Protein AF-A0A8J6XAD7-F1 (afdb_monomer_lite)

Sequence (197 aa):
MTSSVSNAQTTEDTTSQQLERVEDIHGGAGPWAVVGYRMAKAALEILGFTAEVPHTNQERFQLYVAHYTPLSFSNGELGPYIQFTSMADGLHAGTGASIGKANLKICSLRGINNPTKDQLEFLASRVVKSVIVSRKPNQPQRCVQLRVTPNFAKNYINLPVEQLVAKGEEVMKLPDDQIFSIVELNKCPPPPPKECW

Radius of gyration: 17.44 Å; chains: 1; bounding box: 73×28×44 Å

Secondary structure (DSSP, 8-state):
-----------PPPHHHHHHHHHHHHSS--HHHHHHHHHHHHHHHHTTS-SS--TT-GGGGSEEEEEEEEE-EETTEE-TTHHHHHHHHHHHHHH---TTTT-EEEEEEEPPSS--HHHHHHIIIII-EEEEEE--TTS--EEEEEEE-HHHHHHHTT--GGGHHHHHHHHHHS-HHHHEEEEE-SSPPPPPPTT--

Organism: NCBI:txid2748662

Structure (mmCIF, N/CA/C/O backbone):
data_AF-A0A8J6XAD7-F1
#
_entry.id   AF-A0A8J6XAD7-F1
#
loop_
_atom_site.group_PDB
_atom_site.id
_atom_site.type_symbol
_atom_site.label_atom_id
_atom_site.label_alt_id
_atom_site.label_comp_id
_atom_site.label_asym_id
_atom_site.label_entity_id
_atom_site.label_seq_id
_atom_site.pdbx_PDB_ins_code
_atom_site.Cartn_x
_atom_site.Cartn_y
_atom_site.Cartn_z
_atom_site.occupancy
_atom_site.B_iso_or_equiv
_atom_site.auth_seq_id
_atom_site.auth_comp_id
_atom_site.auth_asym_id
_atom_site.auth_atom_id
_atom_site.pdbx_PDB_model_num
ATOM 1 N N . MET A 1 1 ? -49.168 13.162 6.332 1.00 47.25 1 MET A N 1
ATOM 2 C CA . MET A 1 1 ? -48.274 12.021 6.612 1.00 47.25 1 MET A CA 1
ATOM 3 C C . MET A 1 1 ? -48.042 11.275 5.314 1.00 47.25 1 MET A C 1
ATOM 5 O O . MET A 1 1 ? -48.972 10.638 4.859 1.00 47.25 1 MET A O 1
ATOM 9 N N . THR A 1 2 ? -46.846 11.378 4.743 1.00 36.22 2 THR A N 1
ATOM 10 C CA . THR A 1 2 ? -46.199 10.327 3.937 1.00 36.22 2 THR A CA 1
ATOM 11 C C . THR A 1 2 ? -44.737 10.731 3.823 1.00 36.22 2 THR A C 1
ATOM 13 O O . THR A 1 2 ? -44.377 11.600 3.032 1.00 36.22 2 THR A O 1
ATOM 16 N N . SER A 1 3 ? -43.925 10.161 4.708 1.00 39.28 3 SER A N 1
ATOM 17 C CA . SER A 1 3 ? -42.472 10.272 4.700 1.00 39.28 3 SER A CA 1
ATOM 18 C C . SER A 1 3 ? -41.922 9.492 3.508 1.00 39.28 3 SER A C 1
ATOM 20 O O . SER A 1 3 ? -42.114 8.282 3.426 1.00 39.28 3 SER A O 1
ATOM 22 N N . SER A 1 4 ? -41.229 10.166 2.596 1.00 39.47 4 SER A N 1
ATOM 23 C CA . SER A 1 4 ? -40.363 9.516 1.615 1.00 39.47 4 SER A CA 1
ATOM 24 C C . SER A 1 4 ? -39.018 9.234 2.278 1.00 39.47 4 SER A C 1
ATOM 26 O O . SER A 1 4 ? -38.229 10.146 2.521 1.00 39.47 4 SER A O 1
ATOM 28 N N . VAL A 1 5 ? -38.784 7.967 2.610 1.00 43.69 5 VAL A N 1
ATOM 29 C CA . VAL A 1 5 ? -37.485 7.461 3.059 1.00 43.69 5 VAL A CA 1
ATOM 30 C C . VAL A 1 5 ? -36.565 7.438 1.839 1.00 43.69 5 VAL A C 1
ATOM 32 O O . VAL A 1 5 ? -36.792 6.666 0.909 1.00 43.69 5 VAL A O 1
ATOM 35 N N . SER A 1 6 ? -3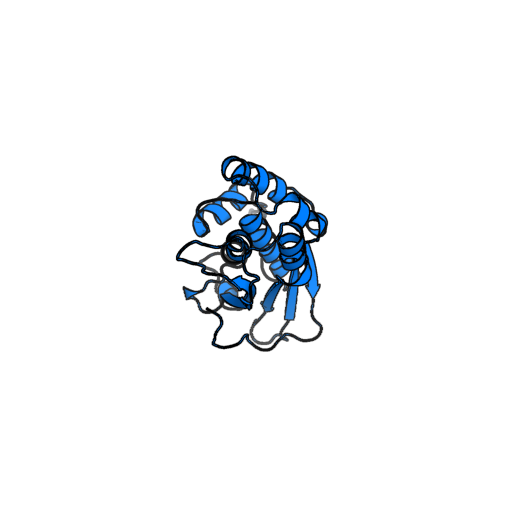5.552 8.305 1.805 1.00 43.06 6 SER A N 1
ATOM 36 C CA . SER A 1 6 ? -34.502 8.238 0.791 1.00 43.06 6 SER A CA 1
ATOM 37 C C . SER A 1 6 ? -33.575 7.071 1.115 1.00 43.06 6 SER A C 1
ATOM 39 O O . SER A 1 6 ? -32.896 7.072 2.144 1.00 43.06 6 SER A O 1
ATOM 41 N N . ASN A 1 7 ? -33.570 6.085 0.225 1.00 39.41 7 ASN A N 1
ATOM 42 C CA . ASN A 1 7 ? -32.645 4.961 0.214 1.00 39.41 7 ASN A CA 1
ATOM 43 C C . ASN A 1 7 ? -31.207 5.501 0.112 1.00 39.41 7 ASN A C 1
ATOM 45 O O . ASN A 1 7 ? -30.851 6.127 -0.886 1.00 39.41 7 ASN A O 1
ATOM 49 N N . ALA A 1 8 ? -30.391 5.289 1.146 1.00 42.06 8 ALA A N 1
ATOM 50 C CA . ALA A 1 8 ? -28.965 5.589 1.112 1.00 42.06 8 ALA A CA 1
ATOM 51 C C . ALA A 1 8 ? -28.271 4.539 0.237 1.00 42.06 8 ALA A C 1
ATOM 53 O O . ALA A 1 8 ? -27.963 3.435 0.677 1.00 42.06 8 ALA A O 1
ATOM 54 N N . GLN A 1 9 ? -28.092 4.878 -1.034 1.00 35.44 9 GLN A N 1
ATOM 55 C CA . GLN A 1 9 ? -27.342 4.085 -1.992 1.00 35.44 9 GLN A CA 1
ATOM 56 C C . GLN A 1 9 ? -25.854 4.323 -1.712 1.00 35.44 9 GLN A C 1
ATOM 58 O O . GLN A 1 9 ? -25.332 5.403 -1.974 1.00 35.44 9 GLN A O 1
ATOM 63 N N . THR A 1 10 ? -25.184 3.342 -1.108 1.00 40.66 10 THR A N 1
ATOM 64 C CA . THR A 1 10 ? -23.723 3.316 -0.984 1.00 40.66 10 THR A CA 1
ATOM 65 C C . THR A 1 10 ? -23.138 3.205 -2.389 1.00 40.66 10 THR A C 1
ATOM 67 O O . THR A 1 10 ? -23.113 2.124 -2.971 1.00 40.66 10 THR A O 1
ATOM 70 N N . THR A 1 11 ? -22.751 4.333 -2.976 1.00 48.62 11 THR A N 1
ATOM 71 C CA . THR A 1 11 ? -22.044 4.377 -4.257 1.00 48.62 11 THR A CA 1
ATOM 72 C C . THR A 1 11 ? -20.653 3.789 -4.058 1.00 48.62 11 THR A C 1
ATOM 74 O O . THR A 1 11 ? -19.823 4.401 -3.389 1.00 48.62 11 THR A O 1
ATOM 77 N N . GLU A 1 12 ? -20.408 2.596 -4.597 1.00 62.25 12 GLU A N 1
ATOM 78 C CA . GLU A 1 12 ? -19.045 2.092 -4.764 1.00 62.25 12 GLU A CA 1
ATOM 79 C C . GLU A 1 12 ? -18.266 3.074 -5.643 1.00 62.25 12 GLU A C 1
ATOM 81 O O . GLU A 1 12 ? -18.722 3.441 -6.729 1.00 62.25 12 GLU A O 1
ATOM 86 N N . ASP A 1 13 ? -17.105 3.521 -5.165 1.00 71.25 13 ASP A N 1
ATOM 87 C CA . ASP A 1 13 ? -16.242 4.397 -5.950 1.00 71.25 13 ASP A CA 1
ATOM 88 C C . ASP A 1 13 ? -15.723 3.662 -7.182 1.00 71.25 13 ASP A C 1
ATOM 90 O O . ASP A 1 13 ? -15.184 2.553 -7.101 1.00 71.25 13 ASP A O 1
ATOM 94 N N . THR A 1 14 ? -15.848 4.324 -8.325 1.00 87.44 14 THR A N 1
ATOM 95 C CA . THR A 1 14 ? -15.331 3.847 -9.604 1.00 87.44 14 THR A CA 1
ATOM 96 C C . THR A 1 14 ? -13.812 3.679 -9.551 1.00 87.44 14 THR A C 1
ATOM 98 O O . THR A 1 14 ? -13.114 4.373 -8.812 1.00 87.44 14 THR A O 1
ATOM 101 N N . THR A 1 15 ? -13.265 2.799 -10.395 1.00 91.75 15 THR A N 1
ATOM 102 C CA . THR A 1 15 ? -11.810 2.634 -10.560 1.00 91.75 15 THR A CA 1
ATOM 103 C C . THR A 1 15 ? -11.089 3.972 -10.761 1.00 91.75 15 THR A C 1
ATOM 105 O O . THR A 1 15 ? -10.022 4.173 -10.193 1.00 91.75 15 THR A O 1
ATOM 108 N N . SER A 1 16 ? -11.678 4.901 -11.519 1.00 92.19 16 SER A N 1
ATOM 109 C CA . SER A 1 16 ? -11.102 6.227 -11.767 1.00 92.19 16 SER A CA 1
ATOM 110 C C . SER A 1 16 ? -10.967 7.062 -10.492 1.00 92.19 16 SER A C 1
ATOM 112 O O . SER A 1 16 ? -9.896 7.601 -10.248 1.00 92.19 16 SER A O 1
ATOM 114 N N . GLN A 1 17 ? -11.997 7.101 -9.641 1.00 92.94 17 GLN A N 1
ATOM 115 C CA . GLN A 1 17 ? -11.947 7.829 -8.362 1.00 92.94 17 GLN A CA 1
ATOM 116 C C . GLN A 1 17 ? -10.910 7.234 -7.403 1.00 92.94 17 GLN A C 1
ATOM 118 O O . GLN A 1 17 ? -10.237 7.948 -6.665 1.00 92.94 17 GLN A O 1
ATOM 123 N N . GLN A 1 18 ? -10.756 5.909 -7.418 1.00 94.56 18 GLN A N 1
ATOM 124 C CA . GLN A 1 18 ? -9.758 5.229 -6.596 1.00 94.56 18 GLN A CA 1
ATOM 125 C C . GLN A 1 18 ? -8.327 5.547 -7.051 1.00 94.56 18 GLN A C 1
ATOM 127 O O . GLN A 1 18 ? -7.445 5.720 -6.214 1.00 94.56 18 GLN A O 1
ATOM 132 N N . LEU A 1 19 ? -8.093 5.631 -8.364 1.00 96.75 19 LEU A N 1
ATOM 133 C CA . LEU A 1 19 ? -6.798 6.024 -8.924 1.00 96.75 19 LEU A CA 1
ATOM 134 C C . LEU A 1 19 ? -6.485 7.494 -8.625 1.00 96.75 19 LEU A C 1
ATOM 136 O O . LEU A 1 19 ? -5.393 7.775 -8.143 1.00 96.75 19 LEU A O 1
ATOM 140 N N . GLU A 1 20 ? -7.455 8.393 -8.810 1.00 96.06 20 GLU A N 1
ATOM 141 C CA . GLU A 1 20 ? -7.329 9.825 -8.496 1.00 96.06 20 GLU A CA 1
ATOM 142 C C . GLU A 1 20 ? -6.883 10.047 -7.042 1.00 96.06 20 GLU A C 1
ATOM 144 O O . GLU A 1 20 ? -5.941 10.786 -6.784 1.00 96.06 20 GLU A O 1
ATOM 149 N N . ARG A 1 21 ? -7.440 9.300 -6.081 1.00 93.31 21 ARG A N 1
ATOM 150 C CA . ARG A 1 21 ? -7.003 9.375 -4.673 1.00 93.31 21 ARG A CA 1
ATOM 151 C C . ARG A 1 21 ? -5.554 8.960 -4.448 1.00 93.31 21 ARG A C 1
ATOM 153 O O . ARG A 1 21 ? -4.888 9.494 -3.561 1.00 93.31 21 ARG A O 1
ATOM 160 N N . VAL A 1 22 ? -5.070 7.964 -5.189 1.00 96.56 22 VAL A N 1
ATOM 161 C CA . VAL A 1 22 ? -3.654 7.578 -5.126 1.00 96.56 22 VAL A CA 1
ATOM 162 C C . VAL A 1 22 ? -2.796 8.698 -5.711 1.00 96.56 22 VAL A C 1
ATOM 164 O O . VAL A 1 22 ? -1.762 9.028 -5.134 1.00 96.56 22 VAL A O 1
ATOM 167 N N . GLU A 1 23 ? -3.233 9.311 -6.811 1.00 96.62 23 GLU A N 1
ATOM 168 C CA . GLU A 1 23 ? -2.544 10.430 -7.462 1.00 96.62 23 GLU A CA 1
ATOM 169 C C . GLU A 1 23 ? -2.473 11.674 -6.579 1.00 96.62 23 GLU A C 1
ATOM 171 O O . GLU A 1 23 ? -1.396 12.253 -6.459 1.00 96.62 23 GLU A O 1
ATOM 176 N N . ASP A 1 24 ? -3.554 12.020 -5.881 1.00 95.69 24 ASP A N 1
ATOM 177 C CA . ASP A 1 24 ? -3.614 13.165 -4.965 1.00 95.69 24 ASP A CA 1
ATOM 178 C C . ASP A 1 24 ? -2.556 13.103 -3.853 1.00 95.69 24 ASP A C 1
ATOM 180 O O . ASP A 1 24 ? -2.095 14.133 -3.356 1.00 95.69 24 ASP A O 1
ATOM 184 N N . ILE A 1 25 ? -2.165 11.891 -3.448 1.00 95.19 25 ILE A N 1
ATOM 185 C CA . ILE A 1 25 ? -1.170 11.666 -2.395 1.00 95.19 25 ILE A CA 1
ATOM 186 C C . ILE A 1 25 ? 0.225 11.409 -2.968 1.00 95.19 25 ILE A C 1
ATOM 188 O O . ILE A 1 25 ? 1.202 11.951 -2.454 1.00 95.19 25 ILE A O 1
ATOM 192 N N . HIS A 1 26 ? 0.338 10.561 -3.993 1.00 96.25 26 HIS A N 1
ATOM 193 C CA . HIS A 1 26 ? 1.623 10.071 -4.501 1.00 96.25 26 HIS A CA 1
ATOM 194 C C . HIS A 1 26 ? 2.176 10.896 -5.675 1.00 96.25 26 HIS A C 1
ATOM 196 O O . HIS A 1 26 ? 3.373 10.858 -5.947 1.00 96.25 26 HIS A O 1
ATOM 202 N N . GLY A 1 27 ? 1.319 11.625 -6.395 1.00 94.88 27 GLY A N 1
ATOM 203 C CA . GLY A 1 27 ? 1.653 12.314 -7.647 1.00 94.88 27 GLY A CA 1
ATOM 204 C C . GLY A 1 27 ? 1.570 11.434 -8.903 1.00 94.88 27 GLY A C 1
ATOM 205 O O . GLY A 1 27 ? 1.912 11.889 -9.991 1.00 94.88 27 GLY A O 1
ATOM 206 N N . GLY A 1 28 ? 1.126 10.179 -8.770 1.00 94.19 28 GLY A N 1
ATOM 207 C CA . GLY A 1 28 ? 0.873 9.257 -9.880 1.00 94.19 28 GLY A CA 1
ATOM 208 C C . GLY A 1 28 ? 0.336 7.906 -9.398 1.00 94.19 28 GLY A C 1
ATOM 209 O O . GLY A 1 28 ? 0.746 7.414 -8.350 1.00 94.19 28 GLY A O 1
ATOM 210 N N . ALA A 1 29 ? -0.551 7.256 -10.151 1.00 96.81 29 ALA A N 1
ATOM 211 C CA . ALA A 1 29 ? -1.100 5.953 -9.773 1.00 96.81 29 ALA A CA 1
ATOM 212 C C . ALA A 1 29 ? -0.245 4.788 -10.300 1.00 96.81 29 ALA A C 1
ATOM 214 O O . ALA A 1 29 ? -0.716 3.958 -11.065 1.00 96.81 29 ALA A O 1
ATOM 215 N N . GLY A 1 30 ? 1.030 4.702 -9.906 1.00 97.56 30 GLY A N 1
ATOM 216 C CA . GLY A 1 30 ? 1.888 3.561 -10.261 1.00 97.56 30 GLY A CA 1
ATOM 217 C C . GLY A 1 30 ? 1.480 2.255 -9.550 1.00 97.56 30 GLY A C 1
ATOM 218 O O . GLY A 1 30 ? 0.891 2.303 -8.466 1.00 97.56 30 GLY A O 1
ATOM 219 N N . PRO A 1 31 ? 1.849 1.066 -10.071 1.00 98.19 31 PRO A N 1
ATOM 220 C CA . PRO A 1 31 ? 1.374 -0.228 -9.559 1.00 98.19 31 PRO A CA 1
ATOM 221 C C . PRO A 1 31 ? 1.690 -0.458 -8.078 1.00 98.19 31 PRO A C 1
ATOM 223 O O . PRO A 1 31 ? 0.894 -1.058 -7.357 1.00 98.19 31 PRO A O 1
ATOM 226 N N . TRP A 1 32 ? 2.826 0.047 -7.595 1.00 98.12 32 TRP A N 1
ATOM 227 C CA . TRP A 1 32 ? 3.216 -0.108 -6.196 1.00 98.12 32 TRP A CA 1
ATOM 228 C C . TRP A 1 32 ? 2.492 0.847 -5.238 1.00 98.12 32 TRP A C 1
ATOM 230 O O . TRP A 1 32 ? 2.212 0.474 -4.101 1.00 98.12 32 TRP A O 1
ATOM 240 N N . ALA A 1 33 ? 2.125 2.050 -5.681 1.00 98.44 33 ALA A N 1
ATOM 241 C CA . ALA A 1 33 ? 1.242 2.911 -4.897 1.00 98.44 33 ALA A CA 1
ATOM 242 C C . ALA A 1 33 ? -0.177 2.323 -4.861 1.00 98.44 33 ALA A C 1
ATOM 244 O O . ALA A 1 33 ? -0.776 2.187 -3.795 1.00 98.44 33 ALA A O 1
ATOM 245 N N . VAL A 1 34 ? -0.670 1.844 -6.007 1.00 98.62 34 VAL A N 1
ATOM 246 C CA . VAL A 1 34 ? -1.987 1.202 -6.106 1.00 98.62 34 VAL A CA 1
ATOM 247 C C . VAL A 1 34 ? -2.084 -0.047 -5.224 1.00 98.62 34 VAL A C 1
ATOM 249 O O . VAL A 1 34 ? -3.065 -0.191 -4.495 1.00 98.62 34 VAL A O 1
ATOM 252 N N . VAL A 1 35 ? -1.079 -0.935 -5.210 1.00 98.69 35 VAL A N 1
ATOM 253 C CA . VAL A 1 35 ? -1.130 -2.120 -4.331 1.00 98.69 35 VAL A CA 1
ATOM 254 C C . VAL A 1 35 ? -1.153 -1.724 -2.852 1.00 98.69 35 VAL A C 1
ATOM 256 O O . VAL A 1 35 ? -1.888 -2.335 -2.082 1.00 98.69 35 VAL A O 1
ATOM 259 N N . GLY A 1 36 ? -0.435 -0.666 -2.453 1.00 98.50 36 GLY A N 1
ATOM 260 C CA . GLY A 1 36 ? -0.497 -0.125 -1.091 1.00 98.50 36 GLY A CA 1
ATOM 261 C C . GLY A 1 36 ? -1.897 0.369 -0.710 1.00 98.50 36 GLY A C 1
ATOM 262 O O . GLY A 1 36 ? -2.381 0.076 0.384 1.00 98.50 36 GLY A O 1
ATOM 263 N N . TYR A 1 37 ? -2.574 1.054 -1.633 1.00 98.19 37 TYR A N 1
ATOM 264 C CA . TYR A 1 37 ? -3.953 1.518 -1.458 1.00 98.19 37 TYR A CA 1
ATOM 265 C C . TYR A 1 37 ? -4.946 0.358 -1.352 1.00 98.19 37 TYR A C 1
ATOM 267 O O . TYR A 1 37 ? -5.763 0.313 -0.433 1.00 98.19 37 TYR A O 1
ATOM 275 N N . ARG A 1 38 ? -4.829 -0.650 -2.217 1.00 98.19 38 ARG A N 1
ATOM 276 C CA . ARG A 1 38 ? -5.690 -1.839 -2.151 1.00 98.19 38 ARG A CA 1
ATOM 277 C C . ARG A 1 38 ? -5.477 -2.657 -0.880 1.00 98.19 38 ARG A C 1
ATOM 279 O O . ARG A 1 38 ? -6.443 -3.056 -0.235 1.00 98.19 38 ARG A O 1
ATOM 286 N N . MET A 1 39 ? -4.220 -2.822 -0.469 1.00 98.56 39 MET A N 1
ATOM 287 C CA . MET A 1 39 ? -3.851 -3.424 0.815 1.00 98.56 39 MET A CA 1
ATOM 288 C C . MET A 1 39 ? -4.511 -2.697 1.994 1.00 98.56 39 MET A C 1
ATOM 290 O O . MET A 1 39 ? -4.974 -3.342 2.934 1.00 98.56 39 MET A O 1
ATOM 294 N N . ALA A 1 40 ? -4.569 -1.364 1.952 1.00 97.38 40 ALA A N 1
ATOM 295 C CA . ALA A 1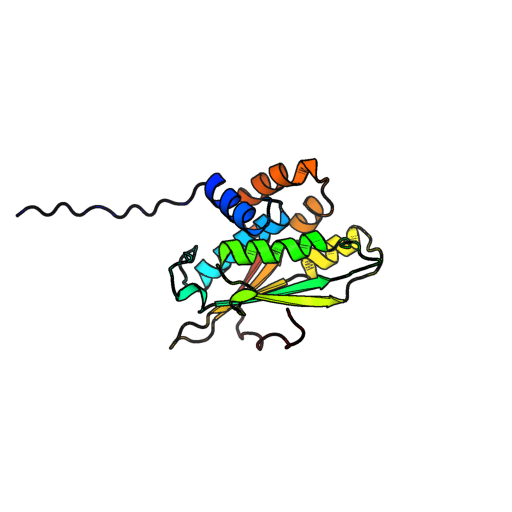 40 ? -5.252 -0.578 2.971 1.00 97.38 40 ALA A CA 1
ATOM 296 C C . ALA A 1 40 ? -6.755 -0.875 3.020 1.00 97.38 40 ALA A C 1
ATOM 298 O O . ALA A 1 40 ? -7.263 -1.161 4.101 1.00 97.38 40 ALA A O 1
ATOM 299 N N . LYS A 1 41 ? -7.453 -0.869 1.880 1.00 96.31 41 LYS A N 1
ATOM 300 C CA . LYS A 1 41 ? -8.903 -1.132 1.832 1.00 96.31 41 LYS A CA 1
ATOM 301 C C . LYS A 1 41 ? -9.263 -2.509 2.382 1.00 96.31 41 LYS A C 1
ATOM 303 O O . LYS A 1 41 ? -10.070 -2.604 3.304 1.00 96.31 41 LYS A O 1
ATOM 308 N N . ALA A 1 42 ? -8.579 -3.552 1.907 1.00 97.06 42 ALA A N 1
ATOM 309 C CA . ALA A 1 42 ? -8.799 -4.917 2.383 1.00 97.06 42 ALA A CA 1
ATOM 310 C C . ALA A 1 42 ? -8.555 -5.042 3.899 1.00 97.06 42 ALA A C 1
ATOM 312 O O . ALA A 1 42 ? -9.286 -5.724 4.617 1.00 97.06 42 ALA A O 1
ATOM 313 N N . ALA A 1 43 ? -7.546 -4.342 4.426 1.00 97.12 43 ALA A N 1
ATOM 314 C CA . ALA A 1 43 ? -7.288 -4.303 5.860 1.00 97.12 43 ALA A CA 1
ATOM 315 C C . ALA A 1 43 ? -8.387 -3.591 6.658 1.00 97.12 43 ALA A C 1
ATOM 317 O O . ALA A 1 43 ? -8.749 -4.062 7.738 1.00 97.12 43 ALA A O 1
ATOM 318 N N . LEU A 1 44 ? -8.900 -2.462 6.162 1.00 94.62 44 LEU A N 1
ATOM 319 C CA . LEU A 1 44 ? -9.969 -1.710 6.818 1.00 94.62 44 LEU A CA 1
ATOM 320 C C . LEU A 1 44 ? -11.234 -2.556 6.959 1.00 94.62 44 LEU A C 1
ATOM 322 O O . LEU A 1 44 ? -11.797 -2.607 8.053 1.00 94.62 44 LEU A O 1
ATOM 326 N N . GLU A 1 45 ? -11.613 -3.274 5.902 1.00 94.12 45 GLU A N 1
ATOM 327 C CA . GLU A 1 45 ? -12.763 -4.180 5.905 1.00 94.12 45 GLU A CA 1
ATOM 328 C C . GLU A 1 45 ? -12.624 -5.268 6.978 1.00 94.12 45 GLU A C 1
ATOM 330 O O . GLU A 1 45 ? -13.502 -5.414 7.832 1.00 94.12 45 GLU A O 1
ATOM 335 N N . ILE A 1 46 ? -11.482 -5.968 7.031 1.00 95.44 46 ILE A N 1
ATOM 336 C CA . ILE A 1 46 ? -11.227 -7.000 8.055 1.00 95.44 46 ILE A CA 1
ATOM 337 C C . ILE A 1 46 ? -11.274 -6.414 9.472 1.00 95.44 46 ILE A C 1
ATOM 339 O O . ILE A 1 46 ? -11.814 -7.028 10.401 1.00 95.44 46 ILE A O 1
ATOM 343 N N . LEU A 1 47 ? -10.720 -5.214 9.659 1.00 94.25 47 LEU A N 1
ATOM 344 C CA . LEU A 1 47 ? -10.678 -4.520 10.947 1.00 94.25 47 LEU A CA 1
ATOM 345 C C . LEU A 1 47 ? -12.010 -3.832 11.312 1.00 94.25 47 LEU A C 1
ATOM 347 O O . LEU A 1 47 ? -12.114 -3.231 12.387 1.00 94.25 47 LEU A O 1
ATOM 351 N N . GLY A 1 48 ? -13.035 -3.948 10.461 1.00 90.69 48 GLY A N 1
ATOM 352 C CA . GLY A 1 48 ? -14.377 -3.413 10.683 1.00 90.69 48 GLY A CA 1
ATOM 353 C C . GLY A 1 48 ? -14.450 -1.889 10.608 1.00 90.69 48 GLY A C 1
ATOM 354 O O . GLY A 1 48 ? -15.240 -1.278 11.328 1.00 90.69 48 GLY A O 1
ATOM 355 N N . PHE A 1 49 ? -13.574 -1.258 9.833 1.00 87.75 49 PHE A N 1
ATOM 356 C CA . PHE A 1 49 ? -13.693 0.145 9.445 1.00 87.75 49 PHE A CA 1
ATOM 357 C C . PHE A 1 49 ? -14.522 0.252 8.164 1.00 87.75 49 PHE A C 1
ATOM 359 O O . PHE A 1 49 ? -14.753 -0.733 7.466 1.00 87.75 49 PHE A O 1
ATOM 366 N N . THR A 1 50 ? -14.968 1.465 7.851 1.00 78.88 50 THR A N 1
ATOM 367 C CA . THR A 1 50 ? -15.419 1.768 6.492 1.00 78.88 50 THR A CA 1
ATOM 368 C C . THR A 1 50 ? -14.260 1.518 5.524 1.00 78.88 50 THR A C 1
ATOM 370 O O . THR A 1 50 ? -13.106 1.761 5.883 1.00 78.88 50 THR A O 1
ATOM 373 N N . ALA A 1 51 ? -14.555 1.002 4.322 1.00 64.00 51 ALA A N 1
ATOM 374 C CA . ALA A 1 51 ? -13.542 0.660 3.312 1.00 64.00 51 ALA A CA 1
ATOM 375 C C . ALA A 1 51 ? -12.616 1.843 2.980 1.00 64.00 51 ALA A C 1
ATOM 377 O O . ALA A 1 51 ? -11.514 1.647 2.476 1.00 64.00 51 ALA A O 1
ATOM 378 N N . GLU A 1 52 ? -13.060 3.057 3.312 1.00 65.69 52 GLU A N 1
ATOM 379 C CA . GLU A 1 52 ? -12.277 4.277 3.317 1.00 65.69 52 GLU A CA 1
ATOM 380 C C . GLU A 1 52 ? -12.692 5.170 4.480 1.00 65.69 52 GLU A C 1
ATOM 382 O O . GLU A 1 52 ? -13.871 5.253 4.823 1.00 65.69 52 GLU A O 1
ATOM 387 N N . VAL A 1 53 ? -11.726 5.886 5.054 1.00 63.78 53 VAL A N 1
ATOM 388 C CA . VAL A 1 53 ? -11.966 6.783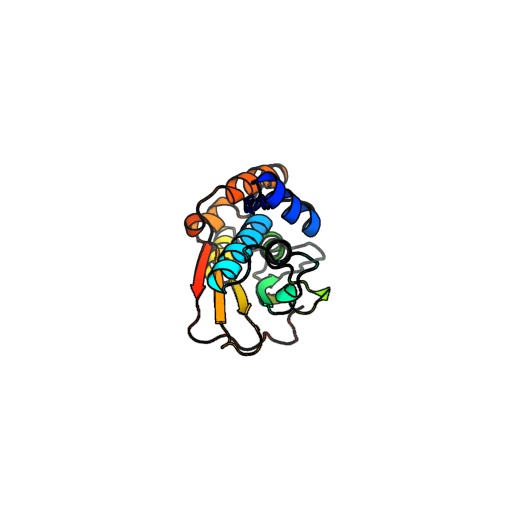 6.183 1.00 63.78 53 VAL A CA 1
ATOM 389 C C . VAL A 1 53 ? -11.778 8.232 5.719 1.00 63.78 53 VAL A C 1
ATOM 391 O O . VAL A 1 53 ? -10.634 8.679 5.608 1.00 63.78 53 VAL A O 1
ATOM 394 N N . PRO A 1 54 ? -12.863 8.997 5.468 1.00 67.25 54 PRO A N 1
ATOM 395 C CA . PRO A 1 54 ? -12.765 10.372 4.982 1.00 67.25 54 PRO A CA 1
ATOM 396 C C . PRO A 1 54 ? -11.862 11.253 5.854 1.00 67.25 54 PRO A C 1
ATOM 398 O O . PRO A 1 54 ? -11.787 11.071 7.073 1.00 67.25 54 PRO A O 1
ATOM 401 N N . HIS A 1 55 ? -11.255 12.294 5.271 1.00 68.44 55 HIS A N 1
ATOM 402 C CA . HIS A 1 55 ? -10.433 13.264 6.014 1.00 68.44 55 HIS A CA 1
ATOM 403 C C . HIS A 1 55 ? -11.186 13.997 7.135 1.00 68.44 55 HIS A C 1
ATOM 405 O O . HIS A 1 55 ? -10.560 14.668 7.950 1.00 68.44 55 HIS A O 1
ATOM 411 N N . THR A 1 56 ? -12.511 13.887 7.206 1.00 70.44 56 THR A N 1
ATOM 412 C CA . THR A 1 56 ? -13.350 14.414 8.289 1.00 70.44 56 THR A CA 1
ATOM 413 C C . THR A 1 56 ? -13.650 13.374 9.373 1.00 70.44 56 THR A C 1
ATOM 415 O O . THR A 1 56 ? -13.928 13.753 10.508 1.00 70.44 56 THR A O 1
ATOM 418 N N . ASN A 1 57 ? -13.509 12.076 9.091 1.00 75.38 57 ASN A N 1
ATOM 419 C CA . ASN A 1 57 ? -13.812 10.998 10.031 1.00 75.38 57 ASN A CA 1
ATOM 420 C C . ASN A 1 57 ? -12.680 10.835 11.066 1.00 75.38 57 ASN A C 1
ATOM 422 O O . ASN A 1 57 ? -11.498 10.757 10.720 1.00 75.38 57 ASN A O 1
ATOM 426 N N . GLN A 1 58 ? -13.033 10.806 12.354 1.00 77.88 58 GLN A N 1
ATOM 427 C CA . GLN A 1 58 ? -12.091 10.647 13.468 1.00 77.88 58 GLN A CA 1
ATOM 428 C C . GLN A 1 58 ? -11.473 9.243 13.546 1.00 77.88 58 GLN A C 1
ATOM 430 O O . GLN A 1 58 ? -10.387 9.081 14.107 1.00 77.88 58 GLN A O 1
ATOM 435 N N . GLU A 1 59 ? -12.100 8.234 12.937 1.00 81.62 59 GLU A N 1
ATOM 436 C CA . GLU A 1 59 ? -11.563 6.871 12.855 1.00 81.62 59 GLU A CA 1
ATOM 437 C C . GLU A 1 59 ? -10.171 6.828 12.204 1.00 81.62 59 GLU A C 1
ATOM 439 O O . GLU A 1 59 ? -9.372 5.947 12.517 1.00 81.62 59 GLU A O 1
ATOM 444 N N . ARG A 1 60 ? -9.799 7.850 11.414 1.00 77.50 60 ARG A N 1
ATOM 445 C CA . ARG A 1 60 ? -8.476 7.970 10.774 1.00 77.50 60 ARG A CA 1
ATOM 446 C C . ARG A 1 60 ? -7.321 8.126 11.763 1.00 77.50 60 ARG A C 1
ATOM 448 O O . ARG A 1 60 ? -6.163 8.133 11.340 1.00 77.50 60 ARG A O 1
ATOM 455 N N . PHE A 1 61 ? -7.624 8.339 13.044 1.00 85.81 61 PHE A N 1
ATOM 456 C CA . PHE A 1 61 ? -6.672 8.374 14.160 1.00 85.81 61 PHE A CA 1
ATOM 457 C C . PHE A 1 61 ? -6.673 7.069 14.971 1.00 85.81 61 PHE A C 1
ATOM 459 O O . PHE A 1 61 ? -5.712 6.774 15.686 1.00 85.81 61 PHE A O 1
ATOM 466 N N . GLN A 1 62 ? -7.716 6.253 14.818 1.00 90.56 62 GLN A N 1
ATOM 467 C CA . GLN A 1 62 ? -7.898 4.971 15.503 1.00 90.56 62 GLN A CA 1
ATOM 468 C C . GLN A 1 62 ? -7.196 3.817 14.782 1.00 90.56 62 GLN A C 1
ATOM 470 O O . GLN A 1 62 ? -7.353 2.662 15.158 1.00 90.56 62 GLN A O 1
ATOM 475 N N . LEU A 1 63 ? -6.392 4.122 13.770 1.00 91.50 63 LEU A N 1
ATOM 476 C CA . LEU A 1 63 ? -5.532 3.176 13.079 1.00 91.50 63 LEU A CA 1
ATOM 477 C C . LEU A 1 63 ? -4.077 3.530 13.317 1.00 91.50 63 LEU A C 1
ATOM 479 O O . LEU A 1 63 ? -3.725 4.690 13.562 1.00 91.50 63 LEU A O 1
ATOM 483 N N . TYR A 1 64 ? -3.247 2.508 13.224 1.00 93.62 64 TYR A N 1
ATOM 484 C CA . TYR A 1 64 ? -1.810 2.634 13.174 1.00 93.62 64 TYR A CA 1
ATOM 485 C C . TYR A 1 64 ? -1.265 1.762 12.046 1.00 93.62 64 TYR A C 1
ATOM 487 O O . TYR A 1 64 ? -1.613 0.586 11.960 1.00 93.62 64 TYR A O 1
ATOM 495 N N . VAL A 1 65 ? -0.420 2.333 11.196 1.00 96.19 65 VAL A N 1
ATOM 496 C CA . VAL A 1 65 ? 0.152 1.662 10.029 1.00 96.19 65 VAL A CA 1
ATOM 497 C C . VAL A 1 65 ? 1.669 1.659 10.151 1.00 96.19 65 VAL A C 1
ATOM 499 O O . VAL A 1 65 ? 2.278 2.703 10.356 1.00 96.19 65 VAL A O 1
ATOM 502 N N . ALA A 1 66 ? 2.285 0.491 10.006 1.00 97.00 66 ALA A N 1
ATOM 503 C CA . ALA A 1 66 ? 3.731 0.339 9.901 1.00 97.00 66 ALA A CA 1
ATOM 504 C C . ALA A 1 66 ? 4.069 -0.342 8.577 1.00 97.00 66 ALA A C 1
ATOM 506 O O . ALA A 1 66 ? 3.662 -1.481 8.345 1.00 97.00 66 ALA A O 1
ATOM 507 N N . HIS A 1 67 ? 4.819 0.339 7.720 1.00 97.50 67 HIS A N 1
ATOM 508 C CA . HIS A 1 67 ? 5.315 -0.200 6.464 1.00 97.50 67 HIS A CA 1
ATOM 509 C C . HIS A 1 67 ? 6.813 -0.472 6.580 1.00 97.50 67 HIS A C 1
ATOM 511 O O . HIS A 1 67 ? 7.612 0.443 6.757 1.00 97.50 67 HIS A O 1
ATOM 517 N N . TYR A 1 68 ? 7.194 -1.743 6.517 1.00 95.94 68 TYR A N 1
ATOM 518 C CA . TYR A 1 68 ? 8.576 -2.190 6.612 1.00 95.94 68 TYR A CA 1
ATOM 519 C C . TYR A 1 68 ? 9.121 -2.409 5.211 1.00 95.94 68 TYR A C 1
ATOM 521 O O . TYR A 1 68 ? 8.624 -3.269 4.480 1.00 95.94 68 TYR A O 1
ATOM 529 N N . THR A 1 69 ? 10.151 -1.656 4.853 1.00 93.88 69 THR A N 1
ATOM 530 C CA . THR A 1 69 ? 10.680 -1.632 3.491 1.00 93.88 69 THR A CA 1
ATOM 531 C C . THR A 1 69 ? 12.181 -1.378 3.503 1.00 93.88 69 THR A C 1
ATOM 533 O O . THR A 1 69 ? 12.651 -0.616 4.353 1.00 93.88 69 THR A O 1
ATOM 536 N N . PRO A 1 70 ? 12.976 -2.029 2.633 1.00 90.31 70 PRO A N 1
ATOM 537 C CA . PRO A 1 70 ? 14.378 -1.687 2.518 1.00 90.31 70 PRO A CA 1
ATOM 538 C C . PRO A 1 70 ? 14.512 -0.248 2.024 1.00 90.31 70 PRO A C 1
ATOM 540 O O . PRO A 1 70 ? 13.885 0.135 1.043 1.00 90.31 70 PRO A O 1
ATOM 543 N N . LEU A 1 71 ? 15.349 0.537 2.694 1.00 83.00 71 LEU A N 1
ATOM 544 C CA . LEU A 1 71 ? 15.782 1.833 2.185 1.00 83.00 71 LEU A CA 1
ATOM 545 C C . LEU A 1 71 ? 17.259 1.725 1.828 1.00 83.00 71 LEU A C 1
ATOM 547 O O . LEU A 1 71 ? 18.056 1.136 2.562 1.00 83.00 71 LEU A O 1
ATOM 551 N N . SER A 1 72 ? 17.632 2.303 0.696 1.00 66.50 72 SER A N 1
ATOM 552 C CA . SER A 1 72 ? 19.027 2.570 0.385 1.00 66.50 72 SER A CA 1
ATOM 553 C C . SER A 1 72 ? 19.102 3.899 -0.333 1.00 66.50 72 SER A C 1
ATOM 555 O O . SER A 1 72 ? 18.489 4.080 -1.385 1.00 66.50 72 SER A O 1
ATOM 557 N N . PHE A 1 73 ? 19.852 4.813 0.267 1.00 60.75 73 PHE A N 1
ATOM 558 C CA . PHE A 1 73 ? 20.272 6.051 -0.356 1.00 60.75 73 PHE A CA 1
ATOM 559 C C . PHE A 1 73 ? 21.743 5.857 -0.708 1.00 60.75 73 PHE A C 1
ATOM 561 O O . PHE A 1 73 ? 22.610 5.958 0.158 1.00 60.75 73 PHE A O 1
ATOM 568 N N . SER A 1 74 ? 22.035 5.508 -1.957 1.00 49.25 74 SER A N 1
ATOM 569 C CA . SER A 1 74 ? 23.409 5.527 -2.457 1.00 49.25 74 SER A CA 1
ATOM 570 C C . SER A 1 74 ? 23.594 6.784 -3.294 1.00 49.25 74 SER A C 1
ATOM 572 O O . SER A 1 74 ? 22.872 6.986 -4.263 1.00 49.25 74 SER A O 1
ATOM 574 N N . ASN A 1 75 ? 24.560 7.622 -2.916 1.00 53.31 75 ASN A N 1
ATOM 575 C CA . ASN A 1 75 ? 2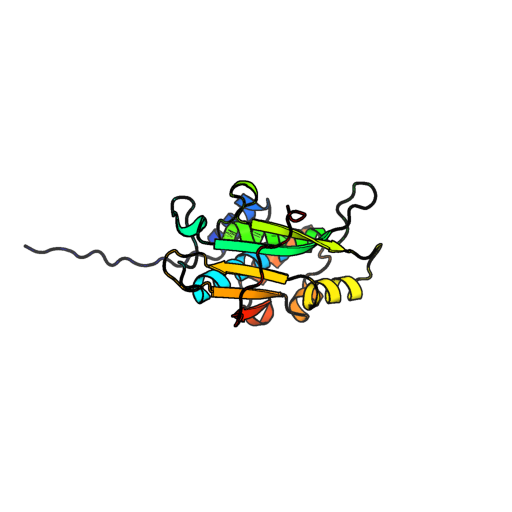5.009 8.789 -3.687 1.00 53.31 75 ASN A CA 1
ATOM 576 C C . ASN A 1 75 ? 23.926 9.834 -4.028 1.00 53.31 75 ASN A C 1
ATOM 578 O O . ASN A 1 75 ? 24.042 10.529 -5.029 1.00 53.31 75 ASN A O 1
ATOM 582 N N . GLY A 1 76 ? 22.890 9.976 -3.196 1.00 52.47 76 GLY A N 1
ATOM 583 C CA . GLY A 1 76 ? 21.821 10.959 -3.421 1.00 52.47 76 GLY A CA 1
ATOM 584 C C . GLY A 1 76 ? 20.771 10.537 -4.452 1.00 52.47 76 GLY A C 1
ATOM 585 O O . GLY A 1 76 ? 19.831 11.291 -4.688 1.00 52.47 76 GLY A O 1
ATOM 586 N N . GLU A 1 77 ? 20.878 9.330 -5.014 1.00 55.75 77 GLU A N 1
ATOM 587 C CA . GLU A 1 77 ? 19.841 8.742 -5.857 1.00 55.75 77 GLU A CA 1
ATOM 588 C C . GLU A 1 77 ? 18.893 7.886 -5.009 1.00 55.75 77 GLU A C 1
ATOM 590 O O . GLU A 1 77 ? 19.312 7.131 -4.120 1.00 55.75 77 GLU A O 1
ATOM 595 N N . LEU A 1 78 ? 17.592 8.006 -5.289 1.00 58.34 78 LEU A N 1
ATOM 596 C CA . LEU A 1 78 ? 16.597 7.052 -4.815 1.00 58.34 78 LEU A CA 1
ATOM 597 C C . LEU A 1 78 ? 16.950 5.698 -5.429 1.00 58.34 78 LEU A C 1
ATOM 599 O O . LEU A 1 78 ? 16.797 5.489 -6.630 1.00 58.34 78 LEU A O 1
ATOM 603 N N . GLY A 1 79 ? 17.482 4.799 -4.600 1.00 69.38 79 GLY A N 1
ATOM 604 C CA . GLY A 1 79 ? 17.862 3.460 -5.028 1.00 69.38 79 GLY A CA 1
ATOM 605 C C . GLY A 1 79 ? 16.666 2.657 -5.563 1.00 69.38 79 GLY A C 1
ATOM 606 O O . GLY A 1 79 ? 15.520 3.113 -5.522 1.00 69.38 79 GLY A O 1
ATOM 607 N N . PRO A 1 80 ? 16.880 1.395 -5.972 1.00 79.12 80 PRO A N 1
ATOM 608 C CA . PRO A 1 80 ? 15.861 0.536 -6.600 1.00 79.12 80 PRO A CA 1
ATOM 609 C C . PRO A 1 80 ? 14.699 0.139 -5.667 1.00 79.12 80 PRO A C 1
ATOM 611 O O . PRO A 1 80 ? 13.915 -0.756 -5.964 1.00 79.12 80 PRO A O 1
ATOM 614 N N . TYR A 1 81 ? 14.612 0.767 -4.498 1.00 86.75 81 TYR A N 1
ATOM 615 C CA . TYR A 1 81 ? 13.614 0.529 -3.471 1.00 86.75 81 TYR A CA 1
ATOM 616 C C . TYR A 1 81 ? 12.490 1.568 -3.479 1.00 86.75 81 TYR A C 1
ATOM 618 O O . TYR A 1 81 ? 11.535 1.402 -2.721 1.00 86.75 81 TYR A O 1
ATOM 626 N N . ILE A 1 82 ? 12.563 2.596 -4.341 1.00 87.88 82 ILE A N 1
ATOM 627 C CA . ILE A 1 82 ? 11.527 3.637 -4.443 1.00 87.88 82 ILE A CA 1
ATOM 628 C C . ILE A 1 82 ? 10.132 3.037 -4.647 1.00 87.88 82 ILE A C 1
ATOM 630 O O . ILE A 1 82 ? 9.186 3.432 -3.969 1.00 87.88 82 ILE A O 1
ATOM 634 N N . GLN A 1 83 ? 10.022 2.002 -5.483 1.00 91.38 83 GLN A N 1
ATOM 635 C CA . GLN A 1 83 ? 8.769 1.281 -5.686 1.00 91.38 83 GLN A CA 1
ATOM 636 C C . GLN A 1 83 ? 8.181 0.723 -4.387 1.00 91.38 83 GLN A C 1
ATOM 638 O O . GLN A 1 83 ? 6.976 0.769 -4.179 1.00 91.38 83 GLN A O 1
ATOM 643 N N . PHE A 1 84 ? 9.008 0.228 -3.470 1.00 94.19 84 PHE A N 1
ATOM 644 C CA . PHE A 1 84 ? 8.508 -0.316 -2.214 1.00 94.19 84 PHE A CA 1
ATOM 645 C C . PHE A 1 84 ? 8.035 0.806 -1.296 1.00 94.19 84 PHE A C 1
ATOM 647 O O . PHE A 1 84 ? 6.986 0.678 -0.679 1.00 94.19 84 PHE A O 1
ATOM 654 N N . THR A 1 85 ? 8.746 1.936 -1.254 1.00 93.25 85 THR A N 1
ATOM 655 C CA . THR A 1 85 ? 8.284 3.109 -0.500 1.00 93.25 85 THR A CA 1
ATOM 656 C C . THR A 1 85 ? 7.005 3.721 -1.062 1.00 93.25 85 THR A C 1
ATOM 658 O O . THR A 1 85 ? 6.193 4.177 -0.265 1.00 93.25 85 THR A O 1
ATOM 661 N N . SER A 1 86 ? 6.750 3.650 -2.376 1.00 96.12 86 SER A N 1
ATOM 662 C CA . SER A 1 86 ? 5.478 4.091 -2.976 1.00 96.12 86 SER A CA 1
ATOM 663 C C . SER A 1 86 ? 4.259 3.390 -2.367 1.00 96.12 86 SER A C 1
ATOM 665 O O . SER A 1 86 ? 3.178 3.970 -2.298 1.00 96.12 86 SER A O 1
ATOM 667 N N . MET A 1 87 ? 4.416 2.162 -1.855 1.00 97.81 87 MET A N 1
ATOM 668 C CA . MET A 1 87 ? 3.337 1.478 -1.137 1.00 97.81 87 MET A CA 1
ATOM 669 C C . MET A 1 87 ? 2.898 2.237 0.121 1.00 97.81 87 MET A C 1
ATOM 671 O O . MET A 1 87 ? 1.733 2.142 0.500 1.00 97.81 87 MET A O 1
ATOM 675 N N . ALA A 1 88 ? 3.799 2.976 0.780 1.00 97.12 88 ALA A N 1
ATOM 676 C CA . ALA A 1 88 ? 3.468 3.785 1.951 1.00 97.12 88 ALA A CA 1
ATOM 677 C C . ALA A 1 88 ? 2.500 4.924 1.605 1.00 97.12 88 ALA A C 1
ATOM 679 O O . ALA A 1 88 ? 1.561 5.165 2.363 1.00 97.12 88 ALA A O 1
ATOM 680 N N . ASP A 1 89 ? 2.666 5.552 0.442 1.00 97.50 89 ASP A N 1
ATOM 681 C CA . ASP A 1 89 ? 1.747 6.586 -0.044 1.00 97.50 89 ASP A CA 1
ATOM 682 C C . ASP A 1 89 ? 0.393 5.989 -0.430 1.00 97.50 89 ASP A C 1
ATOM 684 O O . ASP A 1 89 ? -0.651 6.542 -0.093 1.00 97.50 89 ASP A O 1
ATOM 688 N N . GLY A 1 90 ? 0.387 4.791 -1.021 1.00 97.75 90 GLY A N 1
ATOM 689 C CA . GLY A 1 90 ? -0.841 4.022 -1.221 1.00 97.75 90 GLY A CA 1
ATOM 690 C C . GLY A 1 90 ? -1.577 3.723 0.088 1.00 97.75 90 GLY A C 1
ATOM 691 O O . GLY A 1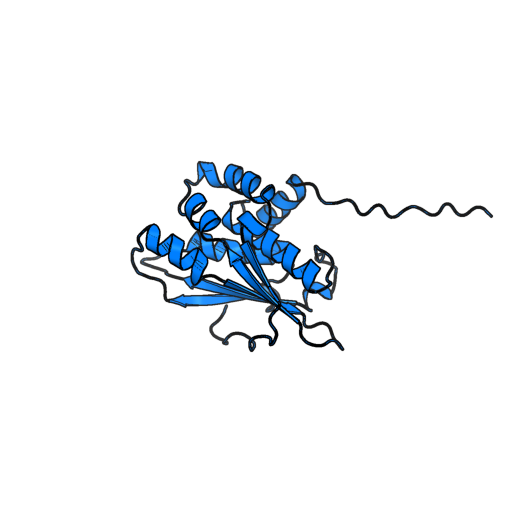 90 ? -2.780 3.955 0.212 1.00 97.75 90 GLY A O 1
ATOM 692 N N . LEU A 1 91 ? -0.851 3.246 1.102 1.00 97.62 91 LEU A N 1
ATOM 693 C CA . LEU A 1 91 ? -1.409 2.995 2.432 1.00 97.62 91 LEU A CA 1
ATOM 694 C C . LEU A 1 91 ? -1.973 4.276 3.054 1.00 97.62 91 LEU A C 1
ATOM 696 O O . LEU A 1 91 ? -3.019 4.222 3.704 1.00 97.62 91 LEU A O 1
ATOM 700 N N . HIS A 1 92 ? -1.305 5.413 2.852 1.00 95.94 92 HIS A N 1
ATOM 701 C CA . HIS A 1 92 ? -1.801 6.720 3.267 1.00 95.94 92 HIS A CA 1
ATOM 702 C C . HIS A 1 92 ? -3.111 7.060 2.555 1.00 95.94 92 HIS A C 1
ATOM 704 O O . HIS A 1 92 ? -4.096 7.345 3.236 1.00 95.94 92 HIS A O 1
ATOM 710 N N . ALA A 1 93 ? -3.160 6.946 1.228 1.00 95.06 93 ALA A N 1
ATOM 711 C CA . ALA A 1 93 ? -4.362 7.212 0.444 1.00 95.06 93 ALA A CA 1
ATOM 712 C C . ALA A 1 93 ? -5.559 6.351 0.892 1.00 95.06 93 ALA A C 1
ATOM 714 O O . ALA A 1 93 ? -6.670 6.857 1.011 1.00 95.06 93 ALA A O 1
ATOM 715 N N . GLY A 1 94 ? -5.343 5.066 1.201 1.00 94.12 94 GLY A N 1
ATOM 716 C CA . GLY A 1 94 ? -6.437 4.153 1.559 1.00 94.12 94 GLY A CA 1
ATOM 717 C C . GLY A 1 94 ? -6.869 4.229 3.026 1.00 94.12 94 GLY A C 1
ATOM 718 O O . GLY A 1 94 ? -8.057 4.248 3.334 1.00 94.12 94 GLY A O 1
ATOM 719 N N . THR A 1 95 ? -5.918 4.291 3.964 1.00 93.69 95 THR A N 1
ATOM 720 C CA . THR A 1 95 ? -6.235 4.326 5.410 1.00 93.69 95 THR A CA 1
ATOM 721 C C . THR A 1 95 ? -6.506 5.730 5.940 1.00 93.69 95 THR A C 1
ATOM 723 O O . THR A 1 95 ? -6.937 5.910 7.083 1.00 93.69 95 THR A O 1
ATOM 726 N N . GLY A 1 96 ? -6.126 6.741 5.163 1.00 92.12 96 GLY A N 1
ATOM 727 C CA . GLY A 1 96 ? -5.968 8.110 5.607 1.00 92.12 96 GLY A CA 1
ATOM 728 C C . GLY A 1 96 ? -4.807 8.310 6.583 1.00 92.12 96 GLY A C 1
ATOM 729 O O . GLY A 1 96 ? -4.510 9.462 6.876 1.00 92.12 96 GLY A O 1
ATOM 730 N N . ALA A 1 97 ? -4.173 7.275 7.156 1.00 93.19 97 ALA A N 1
ATOM 731 C CA . ALA A 1 97 ? -3.058 7.407 8.101 1.00 93.19 97 ALA A CA 1
ATOM 732 C C . ALA A 1 97 ? -1.864 8.104 7.443 1.00 93.19 97 ALA A C 1
ATOM 734 O O . ALA A 1 97 ? -1.590 7.885 6.274 1.00 93.19 97 ALA A O 1
ATOM 735 N N . SER A 1 98 ? -1.144 8.945 8.180 1.00 93.81 98 SER A N 1
ATOM 736 C CA . SER A 1 98 ? -0.059 9.728 7.582 1.00 93.81 98 SER A CA 1
ATOM 737 C C . SER A 1 98 ? 1.080 9.974 8.560 1.00 93.81 98 SER A C 1
ATOM 739 O O . SER A 1 98 ? 0.896 9.897 9.782 1.00 93.81 98 SER A O 1
ATOM 741 N N . ILE A 1 99 ? 2.260 10.283 8.014 1.00 92.94 99 ILE A N 1
ATOM 742 C CA . ILE A 1 99 ? 3.449 10.629 8.805 1.00 92.94 99 ILE A CA 1
ATOM 743 C C . ILE A 1 99 ? 3.147 11.853 9.678 1.00 92.94 99 ILE A C 1
ATOM 745 O O . ILE A 1 99 ? 3.410 11.839 10.878 1.00 92.94 99 ILE A O 1
ATOM 749 N N . GLY A 1 100 ? 2.495 12.879 9.115 1.00 91.69 100 GLY A N 1
ATOM 750 C CA . GLY A 1 100 ? 2.117 14.095 9.846 1.00 91.69 100 GLY A CA 1
ATOM 751 C C . GLY A 1 100 ? 1.123 13.856 10.990 1.00 91.69 100 GLY A C 1
ATOM 752 O O . GLY A 1 100 ? 1.157 14.562 11.993 1.00 91.69 100 GLY A O 1
ATOM 753 N N . LYS A 1 101 ? 0.275 12.824 10.894 1.00 90.88 101 LYS A N 1
ATOM 754 C CA . LYS A 1 101 ? -0.609 12.385 11.991 1.00 90.88 101 LYS A CA 1
ATOM 755 C C . LYS A 1 101 ? 0.071 11.423 12.968 1.00 90.88 101 LYS A C 1
ATOM 757 O O . LYS A 1 101 ? -0.578 10.936 13.895 1.00 90.88 101 LYS A O 1
ATOM 762 N N . ALA A 1 102 ? 1.348 11.118 12.742 1.00 91.69 102 ALA A N 1
ATOM 763 C CA . ALA A 1 102 ? 2.158 10.181 13.510 1.00 91.69 102 ALA A CA 1
ATOM 764 C C . ALA A 1 102 ? 1.542 8.773 13.638 1.00 91.69 102 ALA A C 1
ATOM 766 O O . ALA A 1 102 ? 1.835 8.043 14.589 1.00 91.69 102 ALA A O 1
ATOM 767 N N . ASN A 1 103 ? 0.680 8.380 12.693 1.00 93.19 103 ASN A N 1
ATOM 768 C CA . ASN A 1 103 ? 0.003 7.084 12.709 1.00 93.19 103 ASN A CA 1
ATOM 769 C C . ASN A 1 103 ? 0.197 6.247 11.439 1.00 93.19 103 ASN A C 1
ATOM 771 O O . ASN A 1 103 ? -0.369 5.160 11.348 1.00 93.19 103 ASN A O 1
ATOM 775 N N . LEU A 1 104 ? 1.041 6.714 10.520 1.00 95.50 104 LEU A N 1
ATOM 776 C CA . LEU A 1 104 ? 1.753 5.904 9.536 1.00 95.50 104 LEU A CA 1
ATOM 777 C C . LEU A 1 104 ? 3.248 6.006 9.842 1.00 95.50 104 LEU A C 1
ATOM 779 O O . LEU A 1 104 ? 3.740 7.107 10.082 1.00 95.50 104 LEU A O 1
ATOM 783 N N . LYS A 1 105 ? 3.943 4.868 9.839 1.00 95.88 105 LYS A N 1
ATOM 784 C CA . LYS A 1 105 ? 5.390 4.768 10.019 1.00 95.88 105 LYS A CA 1
ATOM 785 C C . LYS A 1 105 ? 6.049 3.992 8.896 1.00 95.88 105 LYS A C 1
ATOM 787 O O . LYS A 1 105 ? 5.602 2.895 8.565 1.00 95.88 105 LYS A O 1
ATOM 792 N N . ILE A 1 106 ? 7.151 4.521 8.380 1.00 94.88 106 ILE A N 1
ATOM 793 C CA . ILE A 1 106 ? 8.042 3.836 7.448 1.00 94.88 106 ILE A CA 1
ATOM 794 C C . ILE A 1 106 ? 9.232 3.299 8.238 1.00 94.88 106 ILE A C 1
ATOM 796 O O . ILE A 1 106 ? 10.047 4.040 8.785 1.00 94.88 106 ILE A O 1
ATOM 800 N N . CYS A 1 107 ? 9.332 1.979 8.304 1.00 93.31 107 CYS A N 1
ATOM 801 C CA . CYS A 1 107 ? 10.386 1.272 9.004 1.00 93.31 107 CYS A CA 1
ATOM 802 C C . CYS A 1 107 ? 11.439 0.779 8.022 1.00 93.31 107 CYS A C 1
ATOM 804 O O . CYS A 1 107 ? 11.214 -0.178 7.277 1.00 93.31 107 CYS A O 1
ATOM 806 N N . SER A 1 108 ? 12.600 1.428 8.065 1.00 90.25 108 SER A N 1
ATOM 807 C CA . SER A 1 108 ? 13.737 1.066 7.229 1.00 90.25 108 SER A CA 1
ATOM 808 C C . SER A 1 108 ? 14.241 -0.332 7.566 1.00 90.25 108 SER A C 1
ATOM 810 O O . SER A 1 108 ? 14.587 -0.637 8.709 1.00 90.25 108 SER A O 1
ATOM 812 N N . LEU A 1 109 ? 14.307 -1.179 6.550 1.00 87.88 109 LEU A N 1
ATOM 813 C CA . LEU A 1 109 ? 15.057 -2.421 6.574 1.00 87.88 109 LEU A CA 1
ATOM 814 C C . LEU A 1 109 ? 16.389 -2.205 5.855 1.00 87.88 109 LEU A C 1
ATOM 816 O O . LEU A 1 109 ? 16.525 -1.339 4.990 1.00 87.88 109 LEU A O 1
ATOM 820 N N . ARG A 1 110 ? 17.393 -3.012 6.194 1.00 82.44 110 ARG A N 1
ATOM 821 C CA . ARG A 1 110 ? 18.681 -2.942 5.503 1.00 82.44 110 ARG A CA 1
ATOM 822 C C . ARG A 1 110 ? 18.508 -3.399 4.053 1.00 82.44 110 ARG A C 1
ATOM 824 O O . ARG A 1 110 ? 18.166 -4.555 3.810 1.00 82.44 110 ARG A O 1
ATOM 831 N N . GLY A 1 111 ? 18.756 -2.493 3.111 1.00 76.38 111 GLY A N 1
ATOM 832 C CA . GLY A 1 111 ? 18.839 -2.819 1.692 1.00 76.38 111 GLY A CA 1
ATOM 833 C C . GLY A 1 111 ? 20.114 -3.587 1.330 1.00 76.38 111 GLY A C 1
ATOM 834 O O . GLY A 1 111 ? 21.075 -3.668 2.099 1.00 76.38 111 GLY A O 1
ATOM 835 N N . ILE A 1 112 ? 20.109 -4.137 0.121 1.00 81.12 112 ILE A N 1
ATOM 836 C CA . ILE A 1 112 ? 21.276 -4.694 -0.567 1.00 81.12 112 ILE A CA 1
ATOM 837 C C . ILE A 1 112 ? 21.827 -3.614 -1.512 1.00 81.12 112 ILE A C 1
ATOM 839 O O . ILE A 1 112 ? 21.056 -2.891 -2.146 1.00 81.12 112 ILE A O 1
ATOM 843 N N . ASN A 1 113 ? 23.148 -3.482 -1.614 1.00 81.69 113 ASN A N 1
ATOM 844 C CA . ASN A 1 113 ? 23.758 -2.588 -2.601 1.00 81.69 113 ASN A CA 1
ATOM 845 C C . ASN A 1 113 ? 23.699 -3.237 -3.987 1.00 81.69 113 ASN A C 1
ATOM 847 O O . ASN A 1 113 ? 24.087 -4.396 -4.116 1.00 81.69 113 ASN A O 1
ATOM 851 N N . ASN A 1 114 ? 23.253 -2.488 -5.000 1.00 82.12 114 ASN A N 1
ATOM 852 C CA . ASN A 1 114 ? 23.120 -2.951 -6.389 1.00 82.12 114 ASN A CA 1
ATOM 853 C C . ASN A 1 114 ? 22.411 -4.318 -6.509 1.00 82.12 114 ASN A C 1
ATOM 855 O O . ASN A 1 114 ? 23.002 -5.272 -7.019 1.00 82.12 114 ASN A O 1
ATOM 859 N N . PRO A 1 115 ? 21.171 -4.445 -5.999 1.00 88.38 115 PRO A N 1
ATOM 860 C CA . PRO A 1 115 ? 20.459 -5.711 -6.015 1.00 88.38 115 PRO A CA 1
ATOM 861 C C . PRO A 1 115 ? 20.164 -6.162 -7.449 1.00 88.38 115 PRO A C 1
ATOM 863 O O . PRO A 1 115 ? 19.821 -5.356 -8.316 1.00 88.38 115 PRO A O 1
ATOM 866 N N . THR A 1 116 ? 20.236 -7.469 -7.689 1.00 91.56 116 THR A N 1
ATOM 867 C CA . THR A 1 116 ? 19.716 -8.070 -8.921 1.00 91.56 116 THR A CA 1
ATOM 868 C C . THR A 1 116 ? 18.187 -8.006 -8.947 1.00 91.56 116 THR A C 1
ATOM 870 O O . THR A 1 116 ? 17.536 -7.816 -7.914 1.00 91.56 116 THR A O 1
ATOM 873 N N . LYS A 1 117 ? 17.585 -8.218 -10.124 1.00 91.50 117 LYS A N 1
ATOM 874 C CA . LYS A 1 117 ? 16.124 -8.306 -10.248 1.00 91.50 117 LYS A CA 1
ATOM 875 C C . LYS A 1 117 ? 15.544 -9.387 -9.325 1.00 91.50 117 LYS A C 1
ATOM 877 O O . LYS A 1 117 ? 14.645 -9.091 -8.548 1.00 91.50 117 LYS A O 1
ATOM 882 N N . ASP A 1 118 ? 16.125 -10.584 -9.322 1.00 94.38 118 ASP A N 1
ATOM 883 C CA . ASP A 1 118 ? 15.678 -11.695 -8.469 1.00 94.38 118 ASP A CA 1
ATOM 884 C C . ASP A 1 118 ? 15.760 -11.352 -6.973 1.00 94.38 118 ASP A C 1
ATOM 886 O O . ASP A 1 118 ? 14.886 -11.721 -6.187 1.00 94.38 118 ASP A O 1
ATOM 890 N N . GLN A 1 119 ? 16.787 -10.598 -6.563 1.00 93.56 119 GLN A N 1
ATOM 891 C CA . GLN A 1 119 ? 16.896 -10.106 -5.190 1.00 93.56 119 GLN A CA 1
ATOM 892 C C . GLN A 1 119 ? 15.794 -9.094 -4.866 1.00 93.56 119 GLN A C 1
ATOM 894 O O . GLN A 1 119 ? 15.226 -9.157 -3.778 1.00 93.56 119 GLN A O 1
ATOM 899 N N . LEU A 1 120 ? 15.449 -8.193 -5.789 1.00 93.12 120 LEU A N 1
ATOM 900 C CA . LEU A 1 120 ? 14.327 -7.269 -5.608 1.00 93.12 120 LEU A CA 1
ATOM 901 C C . LEU A 1 120 ? 12.985 -8.008 -5.523 1.00 93.12 120 LEU A C 1
ATOM 903 O O . LEU A 1 120 ? 12.183 -7.698 -4.645 1.00 93.12 120 LEU A O 1
ATOM 907 N N . GLU A 1 121 ? 12.756 -9.010 -6.373 1.00 94.81 121 GLU A N 1
ATOM 908 C CA . GLU A 1 121 ? 11.549 -9.848 -6.341 1.00 94.81 121 GLU A CA 1
ATOM 909 C C . GLU A 1 121 ? 11.424 -10.612 -5.011 1.00 94.81 121 GLU A C 1
ATOM 911 O O . GLU A 1 121 ? 10.349 -10.669 -4.393 1.00 94.81 121 GLU A O 1
ATOM 916 N N . PHE A 1 122 ? 12.542 -11.156 -4.520 1.00 94.94 122 PHE A N 1
ATOM 917 C CA . PHE A 1 122 ? 12.611 -11.796 -3.210 1.00 94.94 122 PHE A CA 1
ATOM 918 C C . PHE A 1 122 ? 12.320 -10.802 -2.082 1.00 94.94 122 PHE A C 1
ATOM 920 O O . PHE A 1 122 ? 11.474 -11.069 -1.227 1.00 94.94 122 PHE A O 1
ATOM 927 N N . LEU A 1 123 ? 12.986 -9.643 -2.076 1.00 94.50 123 LEU A N 1
ATOM 928 C CA . LEU A 1 123 ? 12.787 -8.616 -1.054 1.00 94.50 123 LEU A CA 1
ATOM 929 C C . LEU A 1 123 ? 11.329 -8.151 -1.023 1.00 94.50 123 LEU A C 1
ATOM 931 O O . LEU A 1 123 ? 10.727 -8.132 0.049 1.00 94.50 123 LEU A O 1
ATOM 935 N N . ALA A 1 124 ? 10.737 -7.863 -2.180 1.00 94.75 124 ALA A N 1
ATOM 936 C CA . ALA A 1 124 ? 9.342 -7.462 -2.295 1.00 94.75 124 ALA A CA 1
ATOM 937 C C . ALA A 1 124 ? 8.380 -8.484 -1.671 1.00 94.75 124 ALA A C 1
ATOM 939 O O . ALA A 1 124 ? 7.542 -8.139 -0.843 1.00 94.75 124 ALA A O 1
ATOM 940 N N . SER A 1 125 ? 8.511 -9.760 -2.038 1.00 94.38 125 SER A N 1
ATOM 941 C CA . SER A 1 125 ? 7.537 -10.791 -1.655 1.00 94.38 125 SER A CA 1
ATOM 942 C C . SER A 1 125 ? 7.801 -11.447 -0.293 1.00 94.38 125 SER A C 1
ATOM 944 O O . SER A 1 125 ? 6.908 -12.082 0.278 1.00 94.38 125 SER A O 1
ATOM 946 N N . ARG A 1 126 ? 9.022 -11.335 0.253 1.00 94.69 126 ARG A N 1
ATOM 947 C CA . ARG A 1 126 ? 9.438 -12.017 1.499 1.00 94.69 126 ARG A CA 1
ATOM 948 C C . ARG A 1 126 ? 9.873 -11.086 2.617 1.00 94.69 126 ARG A C 1
ATOM 950 O O . ARG A 1 126 ? 9.785 -11.464 3.788 1.00 94.69 126 ARG A O 1
ATOM 957 N N . VAL A 1 127 ? 10.301 -9.869 2.303 1.00 94.06 127 VAL A N 1
ATOM 958 C CA . VAL A 1 127 ? 10.860 -8.936 3.289 1.00 94.06 127 VAL A CA 1
ATOM 959 C C . VAL A 1 127 ? 9.939 -7.742 3.494 1.00 94.06 127 VAL A C 1
ATOM 961 O O . VAL A 1 127 ? 9.538 -7.506 4.635 1.00 94.06 127 VAL A O 1
ATOM 964 N N . VAL A 1 128 ? 9.520 -7.078 2.414 1.00 96.75 128 VAL A N 1
ATOM 965 C CA . VAL A 1 128 ? 8.567 -5.964 2.471 1.00 96.75 128 VAL A CA 1
ATOM 966 C C . VAL A 1 128 ? 7.243 -6.449 3.056 1.00 96.75 128 VAL A C 1
ATOM 968 O O . VAL A 1 128 ? 6.734 -7.524 2.713 1.00 96.75 128 VAL A O 1
ATOM 971 N N . LYS A 1 129 ? 6.708 -5.679 4.002 1.00 97.62 129 LYS A N 1
ATOM 972 C CA . LYS A 1 129 ? 5.418 -5.963 4.633 1.00 97.62 129 LYS A CA 1
ATOM 973 C C . LYS A 1 129 ? 4.794 -4.706 5.209 1.00 97.62 129 LYS A C 1
ATOM 975 O O . LYS A 1 129 ? 5.497 -3.792 5.632 1.00 97.62 129 LYS A O 1
ATOM 980 N N . SER A 1 130 ? 3.479 -4.729 5.333 1.00 98.38 130 SER A N 1
ATOM 981 C CA . SER A 1 130 ? 2.717 -3.702 6.038 1.00 98.38 130 SER A CA 1
ATOM 982 C C . SER A 1 130 ? 1.955 -4.337 7.186 1.00 98.38 130 SER A C 1
ATOM 984 O O . SER A 1 130 ? 1.458 -5.454 7.056 1.00 98.38 130 SER A O 1
ATOM 986 N N . VAL A 1 131 ? 1.866 -3.640 8.311 1.00 98.06 131 VAL A N 1
ATOM 987 C CA . VAL A 1 131 ? 1.003 -4.020 9.427 1.00 98.06 131 VAL A CA 1
ATOM 988 C C . VAL A 1 131 ? 0.049 -2.875 9.698 1.00 98.06 131 VAL A C 1
ATOM 990 O O . VAL A 1 131 ? 0.487 -1.746 9.910 1.00 98.06 131 VAL A O 1
ATOM 993 N N . ILE A 1 132 ? -1.245 -3.179 9.710 1.00 97.31 132 ILE A N 1
ATOM 994 C CA . ILE A 1 132 ? -2.298 -2.228 10.057 1.00 97.31 132 ILE A CA 1
ATOM 995 C C . ILE A 1 132 ? -2.942 -2.710 11.347 1.00 9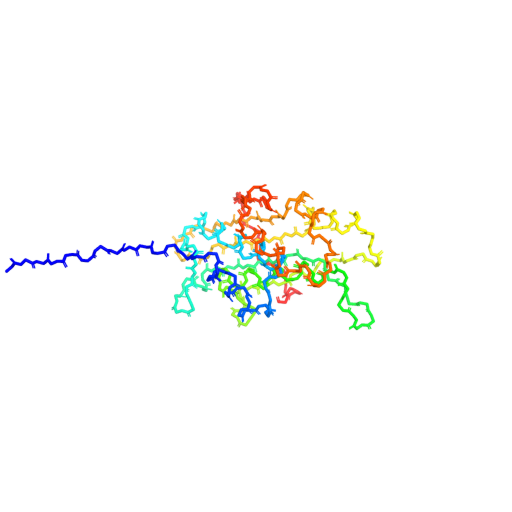7.31 132 ILE A C 1
ATOM 997 O O . ILE A 1 132 ? -3.311 -3.876 11.475 1.00 97.31 132 ILE A O 1
ATOM 1001 N N . VAL A 1 133 ? -3.036 -1.810 12.317 1.00 96.25 133 VAL A N 1
ATOM 1002 C CA . VAL A 1 133 ? -3.498 -2.083 13.672 1.00 96.25 133 VAL A CA 1
ATOM 1003 C C . VAL A 1 133 ? -4.699 -1.198 13.978 1.00 96.25 133 VAL A C 1
ATOM 1005 O O . VAL A 1 133 ? -4.605 0.029 13.921 1.00 96.25 133 VAL A O 1
ATOM 1008 N N . SER A 1 134 ? -5.804 -1.823 14.374 1.00 94.81 134 SER A N 1
ATOM 1009 C CA . SER A 1 134 ? -6.946 -1.143 14.976 1.00 94.81 134 SER A CA 1
ATOM 1010 C C . SER A 1 134 ? -6.635 -0.766 16.421 1.00 94.81 134 SER A C 1
ATOM 1012 O O . SER A 1 134 ? -6.223 -1.600 17.227 1.00 94.81 134 SER A O 1
ATOM 1014 N N . ARG A 1 135 ? -6.860 0.503 16.749 1.00 91.25 135 ARG A N 1
ATOM 1015 C CA . ARG A 1 135 ? -6.772 1.102 18.087 1.00 91.25 135 ARG A CA 1
ATOM 1016 C C . ARG A 1 135 ? -8.127 1.681 18.503 1.00 91.25 135 ARG A C 1
ATOM 1018 O O . ARG A 1 135 ? -8.175 2.711 19.176 1.00 91.25 135 ARG A O 1
ATOM 1025 N N . LYS A 1 136 ? -9.227 1.065 18.054 1.00 90.31 136 LYS A N 1
ATOM 1026 C CA . LYS A 1 136 ? -10.581 1.467 18.451 1.00 90.31 136 LYS A CA 1
ATOM 1027 C C . LYS A 1 136 ? -10.698 1.431 19.982 1.00 90.31 136 LYS A C 1
ATOM 1029 O O . LYS A 1 136 ? -10.310 0.430 20.591 1.00 90.31 136 LYS A O 1
ATOM 1034 N N . PRO A 1 137 ? -11.204 2.499 20.621 1.00 87.19 137 PRO A N 1
ATOM 1035 C CA . PRO A 1 137 ? -11.373 2.510 22.066 1.00 87.19 137 PRO A CA 1
ATOM 1036 C C . PRO A 1 137 ? -12.353 1.411 22.483 1.00 87.19 137 PRO A C 1
ATOM 1038 O O . PRO A 1 137 ? -13.324 1.132 21.780 1.00 87.19 137 PRO A O 1
ATOM 1041 N N . ASN A 1 138 ? -12.106 0.805 23.644 1.00 89.31 138 ASN A N 1
ATOM 1042 C CA . ASN A 1 138 ? -12.964 -0.230 24.234 1.00 89.31 138 ASN A CA 1
ATOM 1043 C C . ASN A 1 138 ? -13.112 -1.511 23.389 1.00 89.31 138 ASN A C 1
ATOM 1045 O O . ASN A 1 138 ? -14.048 -2.279 23.603 1.00 89.31 138 ASN A O 1
ATOM 1049 N N . GLN A 1 139 ? -12.197 -1.764 22.449 1.00 90.12 139 GLN A N 1
ATOM 1050 C CA . GLN A 1 139 ? -12.127 -3.014 21.692 1.00 90.12 139 GLN A CA 1
ATOM 1051 C C . GLN A 1 139 ? -10.747 -3.665 21.856 1.00 90.12 139 GLN A C 1
ATOM 1053 O O . GLN A 1 139 ? -9.750 -2.953 22.015 1.00 90.12 139 GLN A O 1
ATOM 1058 N N . PRO A 1 140 ? -10.655 -5.007 21.804 1.00 90.56 140 PRO A N 1
ATOM 1059 C CA . PRO A 1 140 ? -9.371 -5.682 21.689 1.00 90.56 140 PRO A CA 1
ATOM 1060 C C . PRO A 1 140 ? -8.609 -5.186 20.461 1.00 90.56 140 PRO A C 1
ATOM 1062 O O . PRO A 1 140 ? -9.186 -4.977 19.392 1.00 90.56 140 PRO A O 1
ATOM 1065 N N . GLN A 1 141 ? -7.297 -5.026 20.609 1.00 92.06 141 GLN A N 1
ATOM 1066 C CA . GLN A 1 141 ? -6.435 -4.661 19.496 1.00 92.06 141 GLN A CA 1
ATOM 1067 C C . GLN A 1 141 ? -6.465 -5.779 18.449 1.00 92.06 141 GLN A C 1
ATOM 1069 O O . GLN A 1 141 ? -6.124 -6.925 18.740 1.00 92.06 141 GLN A O 1
ATOM 1074 N N . ARG A 1 142 ? -6.857 -5.425 17.228 1.00 96.31 142 ARG A N 1
ATOM 1075 C CA . ARG A 1 142 ? -6.830 -6.307 16.056 1.00 96.31 142 ARG A CA 1
ATOM 1076 C C . ARG A 1 142 ? -5.835 -5.767 15.050 1.00 96.31 142 ARG A C 1
ATOM 1078 O O . ARG A 1 142 ? -5.610 -4.557 14.981 1.00 96.31 142 ARG A O 1
ATOM 1085 N N . CYS A 1 143 ? -5.228 -6.646 14.272 1.00 97.69 143 CYS A N 1
ATOM 1086 C CA . CYS A 1 143 ? -4.232 -6.239 13.297 1.00 97.69 143 CYS A CA 1
ATOM 1087 C C . CYS A 1 143 ? -4.077 -7.262 12.191 1.00 97.69 143 CYS A C 1
ATOM 1089 O O . CYS A 1 143 ? -4.199 -8.468 12.396 1.00 97.69 143 CYS A O 1
ATOM 1091 N N . VAL A 1 144 ? -3.728 -6.745 11.025 1.00 98.31 144 VAL A N 1
ATOM 1092 C CA . VAL A 1 144 ? -3.466 -7.538 9.836 1.00 98.31 144 VAL A CA 1
ATOM 1093 C C . VAL A 1 144 ? -2.056 -7.264 9.342 1.00 98.31 144 VAL A C 1
ATOM 1095 O O . VAL A 1 144 ? -1.569 -6.133 9.405 1.00 98.31 144 VAL A O 1
ATOM 1098 N N . GLN A 1 145 ? -1.393 -8.308 8.858 1.00 98.50 145 GLN A N 1
ATOM 1099 C CA . GLN A 1 145 ? -0.142 -8.205 8.124 1.00 98.50 145 GLN A CA 1
ATOM 1100 C C . GLN A 1 145 ? -0.414 -8.466 6.649 1.00 98.50 145 GLN A C 1
ATOM 1102 O O . GLN A 1 145 ? -1.068 -9.448 6.303 1.00 98.50 145 GLN A O 1
ATOM 1107 N N . LEU A 1 146 ? 0.149 -7.622 5.793 1.00 98.62 146 LEU A N 1
ATOM 1108 C CA . LEU A 1 146 ? 0.004 -7.717 4.351 1.00 98.62 146 LEU A CA 1
ATOM 1109 C C . LEU A 1 146 ? 1.367 -7.790 3.667 1.00 98.62 146 LEU A C 1
ATOM 1111 O O . LEU A 1 146 ? 2.331 -7.150 4.103 1.00 98.62 146 LEU A O 1
ATOM 1115 N N . ARG A 1 147 ? 1.439 -8.560 2.582 1.00 98.62 147 ARG A N 1
ATOM 1116 C CA . ARG A 1 147 ? 2.633 -8.721 1.736 1.00 98.62 147 ARG A CA 1
ATOM 1117 C C . ARG A 1 147 ? 2.216 -8.921 0.292 1.00 98.62 147 ARG A C 1
ATOM 1119 O O . ARG A 1 147 ? 1.295 -9.698 0.056 1.00 98.62 147 ARG A O 1
ATOM 1126 N N . VAL A 1 148 ? 2.924 -8.310 -0.653 1.00 98.50 148 VAL A N 1
ATOM 1127 C CA . VAL A 1 148 ? 2.690 -8.577 -2.079 1.00 98.50 148 VAL A CA 1
ATOM 1128 C C . VAL A 1 148 ? 3.010 -10.034 -2.422 1.00 98.50 148 VAL A C 1
ATOM 1130 O O . VAL A 1 148 ? 3.872 -10.660 -1.795 1.00 98.50 148 VAL A O 1
ATOM 1133 N N . THR A 1 149 ? 2.320 -10.594 -3.412 1.00 98.31 149 THR A N 1
ATOM 1134 C CA . THR A 1 149 ? 2.606 -11.961 -3.862 1.00 98.31 149 THR A CA 1
ATOM 1135 C C . THR A 1 149 ? 3.928 -12.018 -4.641 1.00 98.31 149 THR A C 1
ATOM 1137 O O . THR A 1 149 ? 4.363 -11.018 -5.220 1.00 98.31 149 THR A O 1
ATOM 1140 N N . PRO A 1 150 ? 4.578 -13.196 -4.725 1.00 97.69 150 PRO A N 1
ATOM 1141 C CA . PRO A 1 150 ? 5.709 -13.387 -5.632 1.00 97.69 150 PRO A CA 1
ATOM 1142 C C . PRO A 1 150 ? 5.362 -13.083 -7.097 1.00 97.69 150 PRO A C 1
ATOM 1144 O O . PRO A 1 150 ? 6.186 -12.525 -7.816 1.00 97.69 150 PRO A O 1
ATOM 1147 N N . ASN A 1 151 ? 4.139 -13.411 -7.531 1.00 96.62 151 ASN A N 1
ATOM 1148 C CA . ASN A 1 151 ? 3.691 -13.152 -8.899 1.00 96.62 151 ASN A CA 1
ATOM 1149 C C . ASN A 1 151 ? 3.577 -11.648 -9.181 1.00 96.62 151 ASN A C 1
ATOM 1151 O O . ASN A 1 151 ? 4.059 -11.181 -10.208 1.00 96.62 151 ASN A O 1
ATOM 1155 N N . PHE A 1 152 ? 3.014 -10.881 -8.244 1.00 98.06 152 PHE A N 1
ATOM 1156 C CA . PHE A 1 152 ? 2.991 -9.424 -8.334 1.00 98.06 152 PHE A CA 1
ATOM 1157 C C . PHE A 1 152 ? 4.409 -8.855 -8.440 1.00 98.06 152 PHE A C 1
ATOM 1159 O O . PHE A 1 152 ? 4.721 -8.129 -9.380 1.00 98.06 152 PHE A O 1
ATOM 1166 N N . ALA A 1 153 ? 5.301 -9.240 -7.523 1.00 97.12 153 ALA A N 1
ATOM 1167 C CA . ALA A 1 153 ? 6.674 -8.744 -7.527 1.00 97.12 153 ALA A CA 1
ATOM 1168 C C . ALA A 1 153 ? 7.372 -8.996 -8.876 1.00 97.12 153 ALA A C 1
ATOM 1170 O O . ALA A 1 153 ? 7.932 -8.072 -9.458 1.00 97.12 153 ALA A O 1
ATOM 1171 N N . LYS A 1 154 ? 7.262 -10.211 -9.420 1.00 96.62 154 LYS A N 1
ATOM 1172 C CA . LYS A 1 154 ? 7.852 -10.586 -10.712 1.00 96.62 154 LYS A CA 1
ATOM 1173 C C . LYS A 1 154 ? 7.361 -9.730 -11.886 1.00 96.62 154 LYS A C 1
ATOM 1175 O O . LYS A 1 154 ? 8.144 -9.407 -12.783 1.00 96.62 154 LYS A O 1
ATOM 1180 N N . ASN A 1 155 ? 6.075 -9.379 -11.887 1.00 96.88 155 ASN A N 1
ATOM 1181 C CA . ASN A 1 155 ? 5.424 -8.704 -13.011 1.00 96.88 155 ASN A CA 1
ATOM 1182 C C . ASN A 1 155 ? 5.541 -7.173 -12.963 1.00 96.88 155 ASN A C 1
ATOM 1184 O O . ASN A 1 155 ? 5.483 -6.543 -14.016 1.00 96.88 155 ASN A O 1
ATOM 1188 N N . TYR A 1 156 ? 5.719 -6.579 -11.776 1.00 97.00 156 TYR A N 1
ATOM 1189 C CA . TYR A 1 156 ? 5.664 -5.119 -11.600 1.00 97.00 156 TYR A CA 1
ATOM 1190 C C . TYR A 1 156 ? 6.961 -4.484 -11.066 1.00 97.00 156 TYR A C 1
ATOM 1192 O O . TYR A 1 156 ? 7.001 -3.271 -10.849 1.00 97.00 156 TYR A O 1
ATOM 1200 N N . ILE A 1 157 ? 8.036 -5.249 -10.849 1.00 94.69 157 ILE A N 1
ATOM 1201 C CA . ILE A 1 157 ? 9.341 -4.692 -10.452 1.00 94.69 157 ILE A CA 1
ATOM 1202 C C . ILE A 1 157 ? 10.037 -3.992 -11.632 1.00 94.69 157 ILE A C 1
ATOM 1204 O O . ILE A 1 157 ? 10.058 -4.522 -12.742 1.00 94.69 157 ILE A O 1
ATOM 1208 N N . ASN A 1 158 ? 10.658 -2.834 -11.378 1.00 91.69 158 ASN A N 1
ATOM 1209 C CA . ASN A 1 158 ? 11.481 -2.080 -12.340 1.00 91.69 158 ASN A CA 1
ATOM 1210 C C . ASN A 1 158 ? 10.797 -1.819 -13.694 1.00 91.69 158 ASN A C 1
ATOM 1212 O O . ASN A 1 158 ? 11.430 -1.904 -14.749 1.00 91.69 158 ASN A O 1
ATOM 1216 N N . LEU A 1 159 ? 9.496 -1.531 -13.670 1.00 93.19 159 LEU A N 1
ATOM 1217 C CA . LEU A 1 159 ? 8.779 -1.142 -14.876 1.00 93.19 159 LEU A CA 1
ATOM 1218 C C . LEU A 1 159 ? 9.293 0.209 -15.402 1.00 93.19 159 LEU A C 1
ATOM 1220 O O . LEU A 1 159 ? 9.595 1.093 -14.596 1.00 93.19 159 LEU A O 1
ATOM 1224 N N . PRO A 1 160 ? 9.354 0.394 -16.731 1.00 93.31 160 PRO A N 1
ATOM 1225 C CA . PRO A 1 160 ? 9.631 1.697 -17.324 1.00 93.31 160 PRO A CA 1
ATOM 1226 C C . PRO A 1 160 ? 8.596 2.747 -16.901 1.00 93.31 160 PRO A C 1
ATOM 1228 O O . PRO A 1 160 ? 7.419 2.423 -16.713 1.00 93.31 160 PRO A O 1
ATOM 1231 N N . VAL A 1 161 ? 9.026 4.006 -16.772 1.00 90.88 161 VAL A N 1
ATOM 1232 C CA . VAL A 1 161 ? 8.198 5.117 -16.265 1.00 90.88 161 VAL A CA 1
ATOM 1233 C C . VAL A 1 161 ? 6.924 5.291 -17.095 1.00 90.88 161 VAL A C 1
ATOM 1235 O O . VAL A 1 161 ? 5.837 5.449 -16.544 1.00 90.88 161 VAL A O 1
ATOM 1238 N N . GLU A 1 162 ? 7.037 5.173 -18.415 1.00 95.56 162 GLU A N 1
ATOM 1239 C CA . GLU A 1 162 ? 5.937 5.279 -19.373 1.00 95.56 162 GLU A CA 1
ATOM 1240 C C . GLU A 1 162 ? 4.867 4.184 -19.219 1.00 95.56 162 GLU A C 1
ATOM 1242 O O . GLU A 1 162 ? 3.752 4.338 -19.711 1.00 95.56 162 GLU A O 1
ATOM 1247 N N . GLN A 1 163 ? 5.177 3.088 -18.517 1.00 96.88 163 GLN A N 1
ATOM 1248 C CA . GLN A 1 163 ? 4.230 2.003 -18.256 1.00 96.88 163 GLN A CA 1
ATOM 1249 C C . GLN A 1 163 ? 3.537 2.128 -16.896 1.00 96.88 163 GLN A C 1
ATOM 1251 O O . GLN A 1 163 ? 2.572 1.404 -16.653 1.00 96.88 163 GLN A O 1
ATOM 1256 N N . LEU A 1 164 ? 4.002 3.007 -15.999 1.00 95.31 164 LEU A N 1
ATOM 1257 C CA . LEU A 1 164 ? 3.563 3.010 -14.600 1.00 95.31 164 LEU A CA 1
ATOM 1258 C C . LEU A 1 164 ? 2.063 3.276 -14.451 1.00 95.31 164 LEU A C 1
ATOM 1260 O O . LEU A 1 164 ? 1.406 2.536 -13.726 1.00 95.31 164 LEU A O 1
ATOM 1264 N N . VAL A 1 165 ? 1.512 4.263 -15.162 1.00 95.19 165 VAL A N 1
ATOM 1265 C CA . VAL A 1 165 ? 0.079 4.605 -15.081 1.00 95.19 165 VAL A CA 1
ATOM 1266 C C . VAL A 1 165 ? -0.783 3.445 -15.581 1.00 95.19 165 VAL A C 1
ATOM 1268 O O . VAL A 1 165 ? -1.609 2.917 -14.841 1.00 95.19 165 VAL A O 1
ATOM 1271 N N . ALA A 1 166 ? -0.519 2.960 -16.799 1.00 97.50 166 ALA A N 1
ATOM 1272 C CA . ALA A 1 166 ? -1.267 1.845 -17.382 1.00 97.50 166 ALA A CA 1
ATOM 1273 C C . ALA A 1 166 ? -1.191 0.576 -16.512 1.00 97.50 166 ALA A C 1
ATOM 1275 O O . ALA A 1 166 ? -2.176 -0.147 -16.353 1.00 97.50 166 ALA A O 1
ATOM 1276 N N . LYS A 1 167 ? -0.028 0.307 -15.905 1.00 98.19 167 LYS A N 1
ATOM 1277 C CA . LYS A 1 167 ? 0.153 -0.838 -15.006 1.00 98.19 167 LYS A CA 1
ATOM 1278 C C . LYS A 1 167 ? -0.512 -0.635 -13.649 1.00 98.19 167 LYS A C 1
ATOM 1280 O O . LYS A 1 167 ? -0.960 -1.613 -13.064 1.00 98.19 167 LYS A O 1
ATOM 1285 N N . GLY A 1 168 ? -0.635 0.593 -13.161 1.00 98.00 168 GLY A N 1
ATOM 1286 C CA . GLY A 1 168 ? -1.450 0.893 -11.989 1.00 98.00 168 GLY A CA 1
ATOM 1287 C C . GLY A 1 168 ? -2.937 0.654 -12.217 1.00 98.00 168 GLY A C 1
ATOM 1288 O O . GLY A 1 168 ? -3.580 0.013 -11.387 1.00 98.00 168 GLY A O 1
ATOM 1289 N N . GLU A 1 169 ? -3.469 1.073 -13.367 1.00 97.88 169 GLU A N 1
ATOM 1290 C CA . GLU A 1 169 ? -4.857 0.782 -13.752 1.00 97.88 169 GLU A CA 1
ATOM 1291 C C . GLU A 1 169 ? -5.133 -0.721 -13.845 1.00 97.88 169 GLU A C 1
ATOM 1293 O O . GLU A 1 169 ? -6.189 -1.195 -13.422 1.00 97.88 169 GLU A O 1
ATOM 1298 N N . GLU A 1 170 ? -4.184 -1.475 -14.405 1.00 98.12 170 GLU A N 1
ATOM 1299 C CA . GLU A 1 170 ? -4.235 -2.936 -14.456 1.00 98.12 170 GLU A CA 1
ATOM 1300 C C . GLU A 1 170 ? -4.281 -3.519 -13.039 1.00 98.12 170 GLU A C 1
ATOM 1302 O O . GLU A 1 170 ? -5.201 -4.269 -12.712 1.00 98.12 170 GLU A O 1
ATOM 1307 N N . VAL A 1 171 ? -3.347 -3.110 -12.171 1.00 98.44 171 VAL A N 1
ATOM 1308 C CA . VAL A 1 171 ? -3.292 -3.559 -10.774 1.00 98.44 171 VAL A CA 1
ATOM 1309 C C . VAL A 1 171 ? -4.562 -3.202 -10.016 1.00 98.44 171 VAL A C 1
ATOM 1311 O O . VAL A 1 171 ? -4.977 -3.995 -9.179 1.00 98.44 171 VAL A O 1
ATOM 1314 N N . MET A 1 172 ? -5.226 -2.081 -10.304 1.00 97.88 172 MET A N 1
ATOM 1315 C CA . MET A 1 172 ? -6.483 -1.723 -9.640 1.00 97.88 172 MET A CA 1
ATOM 1316 C C . MET A 1 172 ? -7.609 -2.734 -9.919 1.00 97.88 172 MET A C 1
ATOM 1318 O O . MET A 1 172 ? -8.472 -2.947 -9.073 1.00 97.88 172 MET A O 1
ATOM 1322 N N . LYS A 1 173 ? -7.580 -3.392 -11.083 1.00 97.25 173 LYS A N 1
ATOM 1323 C CA . LYS A 1 173 ? -8.635 -4.306 -11.555 1.00 97.25 173 LYS A CA 1
ATOM 1324 C C . LYS A 1 173 ? -8.369 -5.779 -11.232 1.00 97.25 173 LYS A C 1
ATOM 1326 O O . LYS A 1 173 ? -9.269 -6.602 -11.381 1.00 97.25 173 LYS A O 1
ATOM 1331 N N . LEU A 1 174 ? -7.147 -6.137 -10.832 1.00 97.56 174 LEU A N 1
ATOM 1332 C CA . LEU A 1 174 ? -6.803 -7.526 -10.508 1.00 97.56 174 LEU A CA 1
ATOM 1333 C C . LEU A 1 174 ? -7.564 -8.038 -9.271 1.00 97.56 174 LEU A C 1
ATOM 1335 O O . LEU A 1 174 ? -7.957 -7.247 -8.425 1.00 97.56 174 LEU A O 1
ATOM 1339 N N . PRO A 1 175 ? -7.735 -9.348 -9.079 1.00 97.75 175 PRO A N 1
ATOM 1340 C CA . PRO A 1 175 ? -8.149 -9.895 -7.785 1.00 97.75 175 PRO A CA 1
ATOM 1341 C C . PRO A 1 175 ? -7.096 -9.663 -6.685 1.00 97.75 175 PRO A C 1
ATOM 1343 O O . PRO A 1 175 ? -5.895 -9.703 -6.962 1.00 97.75 175 PRO A O 1
ATOM 1346 N N . ASP A 1 176 ? -7.533 -9.427 -5.439 1.00 97.88 176 ASP A N 1
ATOM 1347 C CA . ASP A 1 176 ? -6.634 -9.165 -4.297 1.00 97.88 176 ASP A CA 1
ATOM 1348 C C . ASP A 1 176 ? -5.619 -10.302 -4.080 1.00 97.88 176 ASP A C 1
ATOM 1350 O O . ASP A 1 176 ? -4.433 -10.054 -3.866 1.00 97.88 176 ASP A O 1
ATOM 1354 N N . ASP A 1 177 ? -6.050 -11.557 -4.211 1.00 97.31 177 ASP A N 1
ATOM 1355 C CA . ASP A 1 177 ? -5.212 -12.747 -4.015 1.00 97.31 177 ASP A CA 1
ATOM 1356 C C . ASP A 1 177 ? -4.106 -12.910 -5.074 1.00 97.31 177 ASP A C 1
ATOM 1358 O O . ASP A 1 177 ? -3.120 -13.616 -4.847 1.00 97.31 177 ASP A O 1
ATOM 1362 N N . GLN A 1 178 ? -4.216 -12.214 -6.209 1.00 97.69 178 GLN A N 1
ATOM 1363 C CA . GLN A 1 178 ? -3.156 -12.143 -7.213 1.00 97.69 178 GLN A CA 1
ATOM 1364 C C . GLN A 1 178 ? -2.100 -11.088 -6.872 1.00 97.69 178 GLN A C 1
ATOM 1366 O O . GLN A 1 178 ? -0.948 -11.222 -7.296 1.00 97.69 178 GLN A O 1
ATOM 1371 N N . ILE A 1 179 ? -2.454 -10.063 -6.092 1.00 98.19 179 ILE A N 1
ATOM 1372 C CA . ILE A 1 179 ? -1.585 -8.915 -5.803 1.00 98.19 179 ILE A CA 1
ATOM 1373 C C . ILE A 1 179 ? -0.936 -8.990 -4.418 1.00 98.19 179 ILE A C 1
ATOM 1375 O O . ILE A 1 179 ? 0.263 -8.729 -4.295 1.00 98.19 179 ILE A O 1
ATOM 1379 N N . PHE A 1 180 ? -1.663 -9.418 -3.384 1.00 98.69 180 PHE A N 1
ATOM 1380 C CA . PHE A 1 180 ? -1.141 -9.554 -2.027 1.00 98.69 180 PHE A CA 1
ATOM 1381 C C . PHE A 1 180 ? -1.783 -10.704 -1.242 1.00 98.69 180 PHE A C 1
ATOM 1383 O O . PHE A 1 180 ? -2.850 -11.216 -1.547 1.00 98.69 180 PHE A O 1
ATOM 1390 N N . SER A 1 181 ? -1.097 -11.092 -0.173 1.00 98.44 181 SER A N 1
ATOM 1391 C CA . SER A 1 181 ? -1.634 -11.916 0.907 1.00 98.44 181 SER A CA 1
ATOM 1392 C C . SER A 1 181 ? -1.940 -11.041 2.119 1.00 98.44 181 SER A C 1
ATOM 1394 O O . SER A 1 181 ? -1.197 -10.096 2.406 1.00 98.44 181 SER A O 1
ATOM 1396 N N . ILE A 1 182 ? -3.002 -11.385 2.843 1.00 98.31 182 ILE A N 1
ATOM 1397 C CA . ILE A 1 182 ? -3.426 -10.733 4.080 1.00 98.31 182 ILE A CA 1
ATOM 1398 C C . ILE A 1 182 ? -3.636 -11.793 5.161 1.00 98.31 182 ILE A C 1
ATOM 1400 O O . ILE A 1 182 ? -4.218 -12.845 4.910 1.00 98.31 182 ILE A O 1
ATOM 1404 N N . VAL A 1 183 ? -3.117 -11.538 6.360 1.00 98.19 183 VAL A N 1
ATOM 1405 C CA . VAL A 1 183 ? -3.243 -12.441 7.510 1.00 98.19 183 VAL A CA 1
ATOM 1406 C C . VAL A 1 183 ? -3.626 -11.625 8.733 1.00 98.19 183 VAL A C 1
ATOM 1408 O O . VAL A 1 183 ? -2.884 -10.720 9.122 1.00 98.19 183 VAL A O 1
ATOM 1411 N N . GLU A 1 184 ? -4.756 -11.951 9.360 1.00 97.75 184 GLU A N 1
ATOM 1412 C CA . GLU A 1 184 ? -5.079 -11.442 10.693 1.00 97.75 184 GLU A CA 1
ATOM 1413 C C . GLU A 1 184 ? -4.174 -12.115 11.731 1.00 97.75 184 GLU A C 1
ATOM 1415 O O . GLU A 1 184 ? -4.010 -13.336 11.750 1.00 97.75 184 GLU A O 1
ATOM 1420 N N . LEU A 1 185 ? -3.520 -11.308 12.563 1.00 97.06 185 LEU A N 1
ATOM 1421 C CA . LEU A 1 185 ? -2.546 -11.801 13.526 1.00 97.06 185 LEU A CA 1
ATOM 1422 C C . LEU A 1 185 ? -3.226 -12.130 14.855 1.00 97.06 185 LEU A C 1
ATOM 1424 O O . LEU A 1 185 ? -3.918 -11.295 15.429 1.00 97.06 185 LEU A O 1
ATOM 1428 N N . ASN A 1 186 ? -2.902 -13.294 15.421 1.00 94.06 186 ASN A N 1
ATOM 1429 C CA . ASN A 1 186 ? -3.360 -13.691 16.762 1.00 94.06 186 ASN A CA 1
ATOM 1430 C C . ASN A 1 186 ? -2.853 -12.757 17.875 1.00 94.06 186 ASN A C 1
ATOM 1432 O O . ASN A 1 186 ? -3.420 -12.704 18.963 1.00 94.06 186 ASN A O 1
ATOM 1436 N N . LYS A 1 187 ? -1.745 -12.053 17.624 1.00 94.12 187 LYS A N 1
ATOM 1437 C CA . LYS A 1 187 ? -1.172 -11.058 18.527 1.00 94.12 187 LYS A CA 1
ATOM 1438 C C . LYS A 1 187 ? -0.570 -9.929 17.712 1.00 94.12 187 LYS A C 1
ATOM 1440 O O . LYS A 1 187 ? 0.270 -10.170 16.843 1.00 94.12 187 LYS A O 1
ATOM 1445 N N . CYS A 1 188 ? -0.952 -8.700 18.035 1.00 94.12 188 CYS A N 1
ATOM 1446 C CA . CYS A 1 188 ? -0.393 -7.544 17.360 1.00 94.12 188 CYS A CA 1
ATOM 1447 C C . CYS A 1 188 ? 1.062 -7.307 17.736 1.00 94.12 188 CYS A C 1
ATOM 1449 O O . CYS A 1 188 ? 1.437 -7.495 18.900 1.00 94.12 188 CYS A O 1
ATOM 1451 N N . PRO A 1 189 ? 1.898 -6.914 16.758 1.00 90.62 189 PRO A N 1
ATOM 1452 C CA . PRO A 1 189 ? 3.265 -6.555 17.062 1.00 90.62 189 PRO A CA 1
ATOM 1453 C C . PRO A 1 189 ? 3.271 -5.335 17.988 1.00 90.62 189 PRO A C 1
ATOM 1455 O O . PRO A 1 189 ? 2.318 -4.543 17.983 1.00 90.62 189 PRO A O 1
ATOM 1458 N N . PRO A 1 190 ? 4.341 -5.166 18.783 1.00 86.56 190 PRO A N 1
ATOM 1459 C CA . PRO A 1 190 ? 4.533 -3.917 19.497 1.00 86.56 190 PRO A CA 1
ATOM 1460 C C . PRO A 1 190 ? 4.557 -2.751 18.496 1.00 86.56 190 PRO A C 1
ATOM 1462 O O . PRO A 1 190 ? 4.845 -2.963 17.310 1.00 86.56 190 PRO A O 1
ATOM 1465 N N . PRO A 1 191 ? 4.292 -1.516 18.956 1.00 81.50 191 PRO A N 1
ATOM 1466 C CA . PRO A 1 191 ? 4.564 -0.339 18.148 1.00 81.50 191 PRO A CA 1
ATOM 1467 C C . PRO A 1 191 ? 5.991 -0.423 17.584 1.00 81.50 191 PRO A C 1
ATOM 1469 O O . PRO A 1 191 ? 6.902 -0.846 18.305 1.00 81.50 191 PRO A O 1
ATOM 1472 N N . PRO A 1 192 ? 6.198 -0.088 16.304 1.00 80.50 192 PRO A N 1
ATOM 1473 C CA . PRO A 1 192 ? 7.506 -0.152 15.700 1.00 80.50 192 PRO A CA 1
ATOM 1474 C C . PRO A 1 192 ? 8.489 0.790 16.406 1.00 80.50 192 PRO A C 1
ATOM 1476 O O . PRO A 1 192 ? 8.078 1.734 17.092 1.00 80.50 192 PRO A O 1
ATOM 1479 N N . PRO A 1 193 ? 9.792 0.520 16.240 1.00 81.06 193 PRO A N 1
ATOM 1480 C CA . PRO A 1 193 ? 10.845 1.281 16.894 1.00 81.06 193 PRO A CA 1
ATOM 1481 C C . PRO A 1 193 ? 10.783 2.784 16.580 1.00 81.06 193 PRO A C 1
ATOM 1483 O O . PRO A 1 193 ? 10.252 3.202 15.548 1.00 81.06 193 PRO A O 1
ATOM 1486 N N . LYS A 1 194 ? 11.349 3.610 17.470 1.00 76.06 194 LYS A N 1
ATOM 1487 C CA . LYS A 1 194 ? 11.367 5.078 17.311 1.00 76.06 194 LYS A CA 1
ATOM 1488 C C . LYS A 1 194 ? 12.146 5.528 16.075 1.00 76.06 194 LYS A C 1
ATOM 1490 O O . LYS A 1 194 ? 11.929 6.636 15.604 1.00 76.06 194 LYS A O 1
ATOM 1495 N N . GLU A 1 195 ? 13.031 4.676 15.567 1.00 78.38 195 GLU A N 1
ATOM 1496 C CA . GLU A 1 195 ? 13.825 4.910 14.365 1.00 78.38 195 GLU A CA 1
ATOM 1497 C C . GLU A 1 195 ? 13.000 4.769 13.069 1.00 78.38 195 GLU A C 1
ATOM 1499 O O . GLU A 1 195 ? 13.521 5.021 11.985 1.00 78.38 195 GLU A O 1
ATOM 1504 N N . CYS A 1 196 ? 11.722 4.378 13.158 1.00 86.31 196 CYS A N 1
ATOM 1505 C CA . CYS A 1 196 ? 10.792 4.459 12.036 1.00 86.31 196 CYS A CA 1
ATOM 1506 C C . CYS A 1 196 ? 10.220 5.880 11.883 1.00 86.31 196 CYS A C 1
ATOM 1508 O O . CYS A 1 196 ? 9.742 6.495 12.847 1.00 86.31 196 CYS A O 1
ATOM 1510 N N . TRP A 1 197 ? 10.220 6.364 10.643 1.00 80.81 197 TRP A N 1
ATOM 1511 C CA . TRP A 1 197 ? 9.831 7.721 10.251 1.00 80.81 197 TRP A CA 1
ATOM 1512 C C . TRP A 1 197 ? 8.315 7.852 10.174 1.00 80.81 197 TRP A C 1
ATOM 1514 O O . TRP A 1 197 ? 7.695 7.005 9.496 1.00 80.81 197 TRP A O 1
#

Foldseek 3Di:
DDDDDDDPDPDDDDLVVLQVLLCVQLVGLFQLLLLLQVVLLVFCVVVVHHSAADPPHPQLLQKAKEKEFAFDDDPNDRPLRVSSVSSLSSVCSRSVHDVVSVRYWYHHDHDDPPDDLVRQLCCQAPPIKMKMWGNPPPDPIKIKIKGFHSQQSNPRRPDDPVCGRVSSSVSSPDDSVNTMDMDIDPDDDDDDDPPID

pLDDT: mean 87.89, std 15.17, range [35.44, 98.69]

InterPro domains:
  IPR003814 Formylmethanofuran dehydrogenase, subunit E domain [PF02663] (25-180)